Protein AF-A0A7V9PBK5-F1 (afdb_monomer_lite)

Secondary structure (DSSP, 8-state):
-----HHHHHHHTT-S-TTSTT---HHHHHHHHHHHHHHHTS-HHHHHHHHHHHHHHHHHHHHHHHHHHTT--GGG--EEE-STTHHHHHHHHHHHHT--EEEPTTGGGHHHHHHHTPPEEEEEEEE-SS--HHHHHHHHHHHHHHHHHTT--GGG-EEEEEEETTTTEEEEEEEE--GGGTT-------HHHHHHHHHHHHHTS-GGG-EEEEE-SSEEEEEEEEEEEETTTTEEEEEEEEEEEETTS-EEEEESS-EEEEEETTTHHHHHHHHHHHH-EEETTEEE--EEEEEETTEEEE-TT-SSHHHHHHHHHHHHTTS-TT-EEEEEEE--

pLDDT: mean 89.42, std 9.94, range [44.22, 98.38]

Structure (mmCIF, N/CA/C/O backbone):
data_AF-A0A7V9PBK5-F1
#
_entry.id   AF-A0A7V9PBK5-F1
#
loop_
_atom_site.group_PDB
_atom_site.id
_atom_site.type_symbol
_atom_site.label_atom_id
_atom_site.label_alt_id
_atom_site.label_comp_id
_atom_site.label_asym_id
_atom_site.label_entity_id
_atom_site.label_seq_id
_atom_site.pdbx_PDB_ins_code
_atom_site.Cartn_x
_atom_site.Cartn_y
_atom_site.Cartn_z
_atom_site.occupancy
_atom_site.B_iso_or_equiv
_atom_site.auth_seq_id
_atom_site.auth_comp_id
_atom_site.auth_asym_id
_atom_site.auth_atom_id
_atom_site.pdbx_PDB_model_num
ATOM 1 N N . ARG A 1 1 ? 25.857 11.561 -36.289 1.00 73.56 1 ARG A N 1
ATOM 2 C CA . ARG A 1 1 ? 26.129 11.042 -34.924 1.00 73.56 1 ARG A CA 1
ATOM 3 C C . ARG A 1 1 ? 24.794 10.970 -34.204 1.00 73.56 1 ARG A C 1
ATOM 5 O O . ARG A 1 1 ? 24.059 11.942 -34.281 1.00 73.56 1 ARG A O 1
ATOM 12 N N . PHE A 1 2 ? 24.468 9.845 -33.580 1.00 84.44 2 PHE A N 1
ATOM 13 C CA . PHE A 1 2 ? 23.251 9.665 -32.786 1.00 84.44 2 PHE A CA 1
ATOM 14 C C . PHE A 1 2 ? 23.629 9.048 -31.437 1.00 84.44 2 PHE A C 1
ATOM 16 O O . PHE A 1 2 ? 24.721 8.495 -31.304 1.00 84.44 2 PHE A O 1
ATOM 23 N N . SER A 1 3 ? 22.744 9.167 -30.450 1.00 90.62 3 SER A N 1
ATOM 24 C CA . SER A 1 3 ? 22.915 8.562 -29.130 1.00 90.62 3 SER A CA 1
ATOM 25 C C . SER A 1 3 ? 21.771 7.593 -28.876 1.00 90.62 3 SER A C 1
ATOM 27 O O . SER A 1 3 ? 20.607 7.946 -29.069 1.00 90.62 3 SER A O 1
ATOM 29 N N . LEU A 1 4 ? 22.104 6.369 -28.474 1.00 95.06 4 LEU A N 1
ATOM 30 C CA . LEU A 1 4 ? 21.112 5.373 -28.085 1.00 95.06 4 LEU A CA 1
ATOM 31 C C . LEU A 1 4 ? 20.639 5.662 -26.664 1.00 95.06 4 LEU A C 1
ATOM 33 O O . LEU A 1 4 ? 21.438 5.996 -25.791 1.00 95.06 4 LEU A O 1
ATOM 37 N N . THR A 1 5 ? 19.339 5.511 -26.430 1.00 95.56 5 THR A N 1
ATOM 38 C CA . THR A 1 5 ? 18.732 5.722 -25.113 1.00 95.56 5 THR A CA 1
ATOM 39 C C . THR A 1 5 ? 17.915 4.500 -24.692 1.00 95.56 5 THR A C 1
ATOM 41 O O . THR A 1 5 ? 17.479 3.730 -25.557 1.00 95.56 5 THR A O 1
ATOM 44 N N . PRO A 1 6 ? 17.637 4.333 -23.387 1.00 95.88 6 PRO A N 1
ATOM 45 C CA . PRO A 1 6 ? 16.705 3.311 -22.913 1.00 95.88 6 PRO A CA 1
ATOM 46 C C . PRO A 1 6 ? 15.313 3.436 -23.549 1.00 95.88 6 PRO A C 1
ATOM 48 O O . PRO A 1 6 ? 14.697 2.429 -23.875 1.00 95.88 6 PRO A O 1
ATOM 51 N N . THR A 1 7 ? 14.841 4.656 -23.829 1.00 95.88 7 THR A N 1
ATOM 52 C CA . THR A 1 7 ? 13.567 4.880 -24.535 1.00 95.88 7 THR A CA 1
ATOM 53 C C . THR A 1 7 ? 13.594 4.341 -25.965 1.00 95.88 7 THR A C 1
ATOM 55 O O . THR A 1 7 ? 12.612 3.756 -26.418 1.00 95.88 7 THR A O 1
ATOM 58 N N . CYS A 1 8 ? 14.717 4.477 -26.679 1.00 96.88 8 CYS A N 1
ATOM 59 C CA . CYS A 1 8 ? 14.872 3.870 -28.003 1.00 96.88 8 CYS A CA 1
ATOM 60 C C . CYS A 1 8 ? 14.824 2.336 -27.918 1.00 96.88 8 CYS A C 1
ATOM 62 O O . CYS A 1 8 ? 14.143 1.711 -28.725 1.00 96.88 8 CYS A O 1
ATOM 64 N N . ALA A 1 9 ? 15.497 1.741 -26.927 1.00 97.62 9 ALA A N 1
ATOM 65 C CA . ALA A 1 9 ? 15.456 0.296 -26.700 1.00 97.62 9 ALA A CA 1
ATOM 66 C C . ALA A 1 9 ? 14.037 -0.199 -26.372 1.00 97.62 9 ALA A C 1
ATOM 68 O O . ALA A 1 9 ? 13.581 -1.180 -26.951 1.00 97.62 9 ALA A O 1
ATOM 69 N N . ALA A 1 10 ? 13.311 0.505 -25.499 1.00 97.12 10 ALA A N 1
ATOM 70 C CA . ALA A 1 10 ? 11.947 0.141 -25.117 1.00 97.12 10 ALA A CA 1
ATOM 71 C C . ALA A 1 10 ? 10.968 0.201 -26.298 1.00 97.12 10 ALA A C 1
ATOM 73 O O . ALA A 1 10 ? 10.146 -0.699 -26.463 1.00 97.12 10 ALA A O 1
ATOM 74 N N . ASN A 1 11 ? 11.088 1.220 -27.154 1.00 97.25 11 ASN A N 1
ATOM 75 C CA . ASN A 1 11 ? 10.294 1.319 -28.380 1.00 97.25 11 ASN A CA 1
ATOM 76 C C . ASN A 1 11 ? 10.641 0.219 -29.391 1.00 97.25 11 ASN A C 1
ATOM 78 O O . ASN A 1 11 ? 9.743 -0.358 -29.997 1.00 97.25 11 ASN A O 1
ATOM 82 N N . LEU A 1 12 ? 11.928 -0.102 -29.546 1.00 97.50 12 LEU A N 1
ATOM 83 C CA . LEU A 1 12 ? 12.390 -1.192 -30.407 1.00 97.50 12 LEU A CA 1
ATOM 84 C C . LEU A 1 12 ? 11.880 -2.565 -29.942 1.00 97.50 12 LEU A C 1
ATOM 86 O O . LEU A 1 12 ? 11.614 -3.429 -30.767 1.00 97.50 12 LEU A O 1
ATOM 90 N N . LEU A 1 13 ? 11.705 -2.769 -28.637 1.00 96.88 13 LEU A N 1
ATOM 91 C CA . LEU A 1 13 ? 11.127 -4.000 -28.092 1.00 96.88 13 LEU A CA 1
ATOM 92 C C . LEU A 1 13 ? 9.592 -3.988 -28.020 1.00 96.88 13 LEU A C 1
ATOM 94 O O . LEU A 1 13 ? 9.010 -4.954 -27.537 1.00 96.88 13 LEU A O 1
ATOM 98 N N . GLY A 1 14 ? 8.930 -2.914 -28.465 1.00 95.56 14 GLY A N 1
ATOM 99 C CA . GLY A 1 14 ? 7.469 -2.802 -28.418 1.00 95.56 14 GLY A CA 1
ATOM 100 C C . GLY A 1 14 ? 6.884 -2.694 -27.004 1.00 95.56 14 GLY A C 1
ATOM 101 O O . GLY A 1 14 ? 5.707 -2.967 -26.815 1.00 95.56 14 GLY A O 1
ATOM 102 N N . ILE A 1 15 ? 7.690 -2.303 -26.011 1.00 95.19 15 ILE A N 1
ATOM 103 C CA . ILE A 1 15 ? 7.267 -2.207 -24.602 1.00 95.19 15 ILE A CA 1
ATOM 104 C C . ILE A 1 15 ? 6.424 -0.951 -24.356 1.00 95.19 15 ILE A C 1
ATOM 106 O O . ILE A 1 15 ? 5.532 -0.951 -23.512 1.00 95.19 15 ILE A O 1
ATOM 110 N N . VAL A 1 16 ? 6.731 0.137 -25.067 1.00 95.38 16 VAL A N 1
ATOM 111 C CA . VAL A 1 16 ? 6.089 1.440 -24.860 1.00 95.38 16 VAL A CA 1
ATOM 112 C C . VAL A 1 16 ? 4.680 1.436 -25.473 1.00 95.38 16 VAL A C 1
ATOM 114 O O . VAL A 1 16 ? 4.579 1.248 -26.694 1.00 95.38 16 VAL A O 1
ATOM 117 N N . PRO A 1 17 ? 3.620 1.685 -24.673 1.00 92.81 17 PRO A N 1
ATOM 118 C CA . PRO A 1 17 ? 2.248 1.796 -25.171 1.00 92.81 17 PRO A CA 1
ATOM 119 C C . PRO A 1 17 ? 2.097 2.885 -26.237 1.00 92.81 17 PRO A C 1
ATOM 121 O O . PRO A 1 17 ? 2.817 3.883 -26.214 1.00 92.81 17 PRO A O 1
ATOM 124 N N . ASP A 1 18 ? 1.155 2.705 -27.163 1.00 92.00 18 ASP A N 1
ATOM 125 C CA . ASP A 1 18 ? 0.960 3.616 -28.302 1.00 92.00 18 ASP A CA 1
ATOM 126 C C . ASP A 1 18 ? 0.507 5.023 -27.895 1.00 92.00 18 ASP A C 1
ATOM 128 O O . ASP A 1 18 ? 0.849 5.997 -28.564 1.00 92.00 18 ASP A O 1
ATOM 132 N N . ASP A 1 19 ? -0.222 5.137 -26.789 1.00 89.75 19 ASP A N 1
ATOM 133 C CA . ASP A 1 19 ? -0.719 6.390 -26.223 1.00 89.75 19 ASP A CA 1
ATOM 134 C C . ASP A 1 19 ? 0.262 7.045 -25.236 1.00 89.75 19 ASP A C 1
ATOM 136 O O . ASP A 1 19 ? 0.026 8.159 -24.762 1.00 89.75 19 ASP A O 1
ATOM 140 N N . ALA A 1 20 ? 1.379 6.385 -24.917 1.00 89.69 20 ALA A N 1
ATOM 141 C CA . ALA A 1 20 ? 2.348 6.916 -23.972 1.00 89.69 20 ALA A CA 1
ATOM 142 C C . ALA A 1 20 ? 3.171 8.054 -24.591 1.00 89.69 20 ALA A C 1
ATOM 144 O O . ALA A 1 20 ? 3.666 7.956 -25.712 1.00 89.69 20 ALA A O 1
ATOM 145 N N . PHE A 1 21 ? 3.454 9.091 -23.797 1.00 88.12 21 PHE A N 1
ATOM 146 C CA . PHE A 1 21 ? 4.322 10.207 -24.200 1.00 88.12 21 PHE A CA 1
ATOM 147 C C . PHE A 1 21 ? 5.704 9.758 -24.719 1.00 88.12 21 PHE A C 1
ATOM 149 O O . PHE A 1 21 ? 6.299 10.409 -25.574 1.00 88.12 21 PHE A O 1
ATOM 156 N N . ALA A 1 22 ? 6.223 8.632 -24.219 1.00 92.50 22 ALA A N 1
ATOM 157 C CA . ALA A 1 22 ? 7.513 8.077 -24.628 1.00 92.50 22 ALA A CA 1
ATOM 158 C C . ALA A 1 22 ? 7.479 7.325 -25.973 1.00 92.50 22 ALA A C 1
ATOM 160 O O . ALA A 1 22 ? 8.515 6.784 -26.384 1.00 92.50 22 ALA A O 1
ATOM 161 N N . LYS A 1 23 ? 6.314 7.219 -26.631 1.00 94.50 23 LYS A N 1
ATOM 162 C CA . LYS A 1 23 ? 6.180 6.490 -27.889 1.00 94.50 23 LYS A CA 1
ATOM 163 C C . LYS A 1 23 ? 7.038 7.148 -28.963 1.00 94.50 23 LYS A C 1
ATOM 165 O O . LYS A 1 23 ? 6.963 8.343 -29.230 1.00 94.50 23 LYS A O 1
ATOM 170 N N . GLY A 1 24 ? 7.885 6.334 -29.572 1.00 94.00 24 GLY A N 1
ATOM 171 C CA . GLY A 1 24 ? 8.828 6.724 -30.603 1.00 94.00 24 GLY A CA 1
ATOM 172 C C . GLY A 1 24 ? 8.680 5.871 -31.855 1.00 94.00 24 GLY A C 1
ATOM 173 O O . GLY A 1 24 ? 7.867 4.952 -31.938 1.00 94.00 24 GLY A O 1
ATOM 174 N N . ASN A 1 25 ? 9.505 6.179 -32.852 1.00 95.12 25 ASN A N 1
ATOM 175 C CA . ASN A 1 25 ? 9.503 5.467 -34.122 1.00 95.12 25 ASN A CA 1
ATOM 176 C C . ASN A 1 25 ? 10.333 4.171 -34.027 1.00 95.12 25 ASN A C 1
ATOM 178 O O . ASN A 1 25 ? 11.551 4.221 -33.833 1.00 95.12 25 ASN A O 1
ATOM 182 N N . TYR A 1 26 ? 9.668 3.023 -34.191 1.00 95.38 26 TYR A N 1
ATOM 183 C CA . TYR A 1 26 ? 10.294 1.695 -34.151 1.00 95.38 26 TYR A CA 1
ATOM 184 C C . TYR A 1 26 ? 11.408 1.537 -35.198 1.00 95.38 26 TYR A C 1
ATOM 186 O O . TYR A 1 26 ? 12.514 1.124 -34.853 1.00 95.38 26 TYR A O 1
ATOM 194 N N . GLU A 1 27 ? 11.163 1.917 -36.456 1.00 95.94 27 GLU A N 1
ATOM 195 C CA . GLU A 1 27 ? 12.132 1.750 -37.550 1.00 95.94 27 GLU A CA 1
ATOM 196 C C . GLU A 1 27 ? 13.393 2.593 -37.339 1.00 95.94 27 GLU A C 1
ATOM 198 O O . GLU A 1 27 ? 14.514 2.125 -37.555 1.00 95.94 27 GLU A O 1
ATOM 203 N N . ALA A 1 28 ? 13.231 3.819 -36.837 1.00 95.69 28 ALA A N 1
ATOM 204 C CA . ALA A 1 28 ? 14.352 4.680 -36.483 1.00 95.69 28 ALA A CA 1
ATOM 205 C C . ALA A 1 28 ? 15.194 4.066 -35.353 1.00 95.69 28 ALA A C 1
ATOM 207 O O . ALA A 1 28 ? 16.423 4.046 -35.443 1.00 95.69 28 ALA A O 1
ATOM 208 N N . ALA A 1 29 ? 14.548 3.523 -34.314 1.00 96.44 29 ALA A N 1
ATOM 209 C CA . ALA A 1 29 ? 15.243 2.836 -33.230 1.00 96.44 29 ALA A CA 1
ATOM 210 C C . ALA A 1 29 ? 15.972 1.583 -33.742 1.00 96.44 29 ALA A C 1
ATOM 212 O O . ALA A 1 29 ? 17.155 1.401 -33.456 1.00 96.44 29 ALA A O 1
ATOM 213 N N . LYS A 1 30 ? 15.314 0.767 -34.571 1.00 96.69 30 LYS A N 1
ATOM 214 C CA . LYS A 1 30 ? 15.899 -0.430 -35.186 1.00 96.69 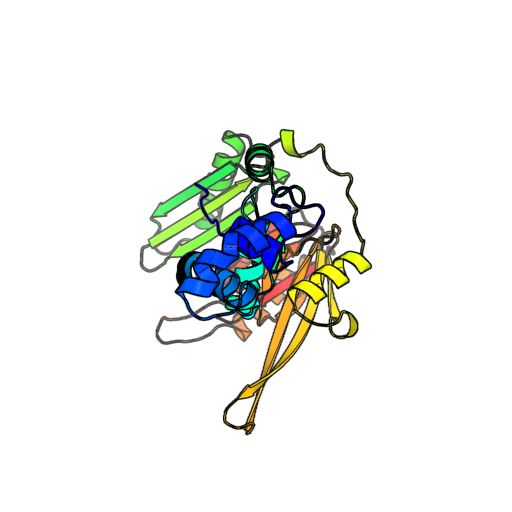30 LYS A CA 1
ATOM 215 C C . LYS A 1 30 ? 17.147 -0.097 -35.992 1.00 96.69 30 LYS A C 1
ATOM 217 O O . LYS A 1 30 ? 18.182 -0.732 -35.807 1.00 96.69 30 LYS A O 1
ATOM 222 N N . LEU A 1 31 ? 17.072 0.918 -36.853 1.00 96.19 31 LEU A N 1
ATOM 223 C CA . LEU A 1 31 ? 18.204 1.368 -37.659 1.00 96.19 31 LEU A CA 1
ATOM 224 C C . LEU A 1 31 ? 19.355 1.880 -36.783 1.00 96.19 31 LEU A C 1
ATOM 226 O O . LEU A 1 31 ? 20.508 1.533 -37.031 1.00 96.19 31 LEU A O 1
ATOM 230 N N . ALA A 1 32 ? 19.045 2.658 -35.743 1.00 96.44 32 ALA A N 1
ATOM 231 C CA . ALA A 1 32 ? 20.042 3.203 -34.829 1.00 96.44 32 ALA A CA 1
ATOM 232 C C . ALA A 1 32 ? 20.752 2.114 -34.003 1.00 96.44 32 ALA A C 1
ATOM 234 O O . ALA A 1 32 ? 21.937 2.254 -33.707 1.00 96.44 32 ALA A O 1
ATOM 235 N N . PHE A 1 33 ? 20.070 1.022 -33.645 1.00 97.62 33 PHE A N 1
ATOM 236 C CA . PHE A 1 33 ? 20.663 -0.066 -32.859 1.00 97.62 33 PHE A CA 1
ATOM 237 C C . PHE A 1 33 ? 21.544 -1.030 -33.671 1.00 97.62 33 PHE A C 1
ATOM 239 O O . PHE A 1 33 ? 22.380 -1.705 -33.066 1.00 97.62 33 PHE A O 1
ATOM 246 N N . LYS A 1 34 ? 21.430 -1.078 -35.010 1.00 96.88 34 LYS A N 1
ATOM 247 C CA . LYS A 1 34 ? 22.233 -1.987 -35.861 1.00 96.88 34 LYS A CA 1
ATOM 248 C C . LYS A 1 34 ? 23.742 -1.928 -35.584 1.00 96.88 34 LYS A C 1
ATOM 250 O O . LYS A 1 34 ? 24.308 -2.986 -35.324 1.00 96.88 34 LYS A O 1
ATOM 255 N N . PRO A 1 35 ? 24.398 -0.752 -35.519 1.00 96.38 35 PRO A N 1
ATOM 256 C CA . PRO A 1 35 ? 25.846 -0.705 -35.309 1.00 96.38 35 PRO A CA 1
ATOM 257 C C . PRO A 1 35 ? 26.275 -1.226 -33.932 1.00 96.38 35 PRO A C 1
ATOM 259 O O . PRO A 1 35 ? 27.364 -1.776 -33.785 1.00 96.38 35 PRO A O 1
ATOM 262 N N . LEU A 1 36 ? 25.428 -1.059 -32.907 1.00 96.12 36 LEU A N 1
ATOM 263 C CA . LEU A 1 36 ? 25.690 -1.626 -31.584 1.00 96.12 36 LEU A CA 1
ATOM 264 C C . LEU A 1 36 ? 25.561 -3.153 -31.619 1.00 96.12 36 LEU A C 1
ATOM 266 O O . LEU A 1 36 ? 26.421 -3.846 -31.083 1.00 96.12 36 LEU A O 1
ATOM 270 N N . ALA A 1 37 ? 24.512 -3.663 -32.262 1.00 97.62 37 ALA A N 1
ATOM 271 C CA . ALA A 1 37 ? 24.254 -5.092 -32.396 1.00 97.62 37 ALA A CA 1
ATOM 272 C C . ALA A 1 37 ? 25.375 -5.811 -33.163 1.00 97.62 37 ALA A C 1
ATOM 274 O O . ALA A 1 37 ? 25.911 -6.804 -32.675 1.00 97.62 37 ALA A O 1
ATOM 275 N N . GLU A 1 38 ? 25.808 -5.243 -34.293 1.00 97.62 38 GLU A N 1
ATOM 276 C CA . GLU A 1 38 ? 26.942 -5.731 -35.091 1.00 97.62 38 GLU A CA 1
ATOM 277 C C . GLU A 1 38 ? 28.232 -5.776 -34.268 1.00 97.62 38 GLU A C 1
ATOM 279 O O . GLU A 1 38 ? 28.933 -6.786 -34.261 1.00 97.62 38 GLU A O 1
ATOM 284 N N . LYS A 1 39 ? 28.521 -4.712 -33.508 1.00 97.12 39 LYS A N 1
ATOM 285 C CA . LYS A 1 39 ? 29.717 -4.646 -32.658 1.00 97.12 39 LYS A CA 1
ATOM 286 C C . LYS A 1 39 ? 29.699 -5.665 -31.515 1.00 97.12 39 LYS A C 1
ATOM 288 O O . LYS A 1 39 ? 30.760 -6.093 -31.069 1.00 97.12 39 LYS A O 1
ATOM 293 N N . LEU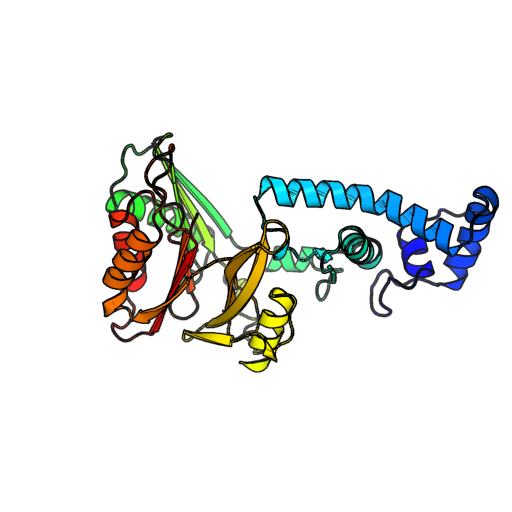 A 1 40 ? 28.514 -6.021 -31.022 1.00 96.81 40 LEU A N 1
ATOM 294 C CA . LEU A 1 40 ? 28.323 -7.002 -29.953 1.00 96.81 40 LEU A CA 1
ATOM 295 C C . LEU A 1 40 ? 28.160 -8.441 -30.471 1.00 96.81 40 LEU A C 1
ATOM 297 O O . LEU A 1 40 ? 28.176 -9.364 -29.661 1.00 96.81 40 LEU A O 1
ATOM 301 N N . GLY A 1 41 ? 27.990 -8.643 -31.782 1.00 97.88 41 GLY A N 1
ATOM 302 C CA . GLY A 1 41 ? 27.727 -9.960 -32.368 1.00 97.88 41 GLY A CA 1
ATOM 303 C C . GLY A 1 41 ? 26.366 -10.549 -31.975 1.00 97.88 41 GLY A C 1
ATOM 304 O O . GLY A 1 41 ? 26.244 -11.763 -31.842 1.00 97.88 41 GLY A O 1
ATOM 305 N N . VAL A 1 42 ? 25.352 -9.706 -31.751 1.00 98.38 42 VAL A N 1
ATOM 306 C CA . VAL A 1 42 ? 23.994 -10.121 -31.339 1.00 98.38 42 VAL A CA 1
ATOM 307 C C . VAL A 1 42 ? 22.922 -9.516 -32.251 1.00 98.38 42 VAL A C 1
ATOM 309 O O . VAL A 1 42 ? 23.222 -8.671 -33.092 1.00 98.38 42 VAL A O 1
ATOM 312 N N . SER A 1 43 ? 21.657 -9.927 -32.094 1.00 98.31 43 SER A N 1
ATOM 313 C CA . SER A 1 43 ? 20.545 -9.283 -32.806 1.00 98.31 43 SER A CA 1
ATOM 314 C C . SER A 1 43 ? 20.281 -7.863 -32.292 1.00 98.31 43 SER A C 1
ATOM 316 O O . SER A 1 43 ? 20.670 -7.488 -31.183 1.00 98.31 43 SER A O 1
ATOM 318 N N . VAL A 1 44 ? 19.579 -7.064 -33.096 1.00 97.88 44 VAL A N 1
ATOM 319 C CA . VAL A 1 44 ? 19.183 -5.692 -32.742 1.00 97.88 44 VAL A CA 1
ATOM 320 C C . VAL A 1 44 ? 18.306 -5.672 -31.485 1.00 97.88 44 VAL A C 1
ATOM 322 O O . VAL A 1 44 ? 18.497 -4.837 -30.601 1.00 97.88 44 VAL A O 1
ATOM 325 N N . GLU A 1 45 ? 17.404 -6.641 -31.364 1.00 98.12 45 GLU A N 1
ATOM 326 C CA . GLU A 1 45 ? 16.524 -6.832 -30.214 1.00 98.12 45 GLU A CA 1
ATOM 327 C C . GLU A 1 45 ? 17.312 -7.243 -28.963 1.00 98.12 45 GLU A C 1
ATOM 329 O O . GLU A 1 45 ? 17.052 -6.736 -27.875 1.00 98.12 45 GLU A O 1
ATOM 334 N N . GLU A 1 46 ? 18.314 -8.116 -29.098 1.00 98.12 46 GLU A N 1
ATOM 335 C CA . GLU A 1 46 ? 19.164 -8.516 -27.972 1.00 98.12 46 GLU A CA 1
ATOM 336 C C . GLU A 1 46 ? 20.054 -7.360 -27.495 1.00 98.12 46 GLU A C 1
ATOM 338 O O . GLU A 1 46 ? 20.206 -7.148 -26.293 1.00 98.12 46 GLU A O 1
ATOM 343 N N . ALA A 1 47 ? 20.584 -6.542 -28.410 1.00 98.19 47 ALA A N 1
ATOM 344 C CA . ALA A 1 47 ? 21.304 -5.325 -28.042 1.00 98.19 47 ALA A CA 1
ATOM 345 C C . ALA A 1 47 ? 20.403 -4.340 -27.270 1.00 98.19 47 ALA A C 1
ATOM 347 O O . ALA A 1 47 ? 20.822 -3.785 -26.252 1.00 98.19 47 ALA A O 1
ATOM 348 N N . ALA A 1 48 ? 19.156 -4.152 -27.714 1.00 98.00 48 ALA A N 1
ATOM 349 C CA . ALA A 1 48 ? 18.170 -3.324 -27.020 1.00 98.00 48 ALA A CA 1
ATOM 350 C C . ALA A 1 48 ? 17.822 -3.870 -25.630 1.00 98.00 48 ALA A C 1
ATOM 352 O O . ALA A 1 48 ? 17.808 -3.113 -24.656 1.00 98.00 48 ALA A O 1
ATOM 353 N N . ARG A 1 49 ? 17.617 -5.188 -25.518 1.00 97.94 49 ARG A N 1
ATOM 354 C CA . ARG A 1 49 ? 17.363 -5.870 -24.245 1.00 97.94 49 ARG A CA 1
ATOM 355 C C . ARG A 1 49 ? 18.502 -5.646 -23.258 1.00 97.94 49 ARG A C 1
ATOM 357 O O . ARG A 1 49 ? 18.244 -5.182 -22.154 1.00 97.94 49 ARG A O 1
ATOM 364 N N . LYS A 1 50 ? 19.757 -5.852 -23.671 1.00 97.56 50 LYS A N 1
ATOM 365 C CA . LYS A 1 50 ? 20.935 -5.603 -22.818 1.00 97.56 50 LYS A CA 1
ATOM 366 C C . LYS A 1 50 ? 21.009 -4.156 -22.321 1.00 97.56 50 LYS A C 1
ATOM 368 O O . LYS A 1 50 ? 21.329 -3.924 -21.157 1.00 97.56 50 LYS A O 1
ATOM 373 N N . VAL A 1 51 ? 20.697 -3.174 -23.174 1.00 97.19 51 VAL A N 1
ATOM 374 C CA . VAL A 1 51 ? 20.649 -1.755 -22.768 1.00 97.19 51 VAL A CA 1
ATOM 375 C C . VAL A 1 51 ? 19.598 -1.524 -21.680 1.00 97.19 51 VAL A C 1
ATOM 377 O O . VAL A 1 51 ? 19.882 -0.836 -20.692 1.00 97.19 51 VAL A O 1
ATOM 380 N N . LEU A 1 52 ? 18.405 -2.104 -21.828 1.00 97.00 52 LEU A N 1
ATOM 381 C CA . LEU A 1 52 ? 17.355 -1.998 -20.817 1.00 97.00 52 LEU A CA 1
ATOM 382 C C . LEU A 1 52 ? 17.695 -2.747 -19.536 1.00 97.00 52 LEU A C 1
ATOM 384 O O . LEU A 1 52 ? 17.515 -2.168 -18.475 1.00 97.00 52 LEU A O 1
ATOM 388 N N . GLU A 1 53 ? 18.237 -3.960 -19.603 1.00 96.94 53 GLU A N 1
ATOM 389 C CA . GLU A 1 53 ? 18.674 -4.715 -18.422 1.00 96.94 53 GLU A CA 1
ATOM 390 C C . GLU A 1 53 ? 19.690 -3.923 -17.598 1.00 96.94 53 GLU A C 1
ATOM 392 O O . GLU A 1 53 ? 19.519 -3.761 -16.393 1.00 96.94 53 GLU A O 1
ATOM 397 N N . ILE A 1 54 ? 20.717 -3.358 -18.238 1.00 96.38 54 ILE A N 1
ATOM 398 C CA . ILE A 1 54 ? 21.727 -2.539 -17.548 1.00 96.38 54 ILE A CA 1
ATOM 399 C C . ILE A 1 54 ? 21.091 -1.296 -16.911 1.00 96.38 54 ILE A C 1
ATOM 401 O O . ILE A 1 54 ? 21.462 -0.902 -15.804 1.00 96.38 54 ILE A O 1
ATOM 405 N N . SER A 1 55 ? 20.142 -0.667 -17.605 1.00 95.31 55 SER A N 1
ATOM 406 C CA . SER A 1 55 ? 19.469 0.540 -17.117 1.00 95.31 55 SER A CA 1
ATOM 407 C C . SER A 1 55 ? 18.525 0.231 -15.953 1.00 95.31 55 SER A C 1
ATOM 409 O O . SER A 1 55 ? 18.549 0.924 -14.937 1.00 95.31 55 SER A O 1
ATOM 411 N N . CYS A 1 56 ? 17.733 -0.832 -16.077 1.00 96.69 56 CYS A N 1
ATOM 412 C CA . CYS A 1 56 ? 16.702 -1.220 -15.122 1.00 96.69 56 CYS A CA 1
ATOM 413 C C . CYS A 1 56 ? 17.281 -1.908 -13.886 1.00 96.69 56 CYS A C 1
ATOM 415 O O . CYS A 1 56 ? 16.714 -1.740 -12.820 1.00 96.69 56 CYS A O 1
ATOM 417 N N . LYS A 1 57 ? 18.455 -2.554 -13.964 1.00 96.50 57 LYS A N 1
ATOM 418 C CA . LYS A 1 57 ? 19.175 -3.065 -12.778 1.00 96.50 57 LYS A CA 1
ATOM 419 C C . LYS A 1 57 ? 19.496 -1.985 -11.747 1.00 96.50 57 LYS A C 1
ATOM 421 O O . LYS A 1 57 ? 19.599 -2.270 -10.558 1.00 96.50 57 LYS A O 1
ATOM 426 N N . LYS A 1 58 ? 19.671 -0.733 -12.188 1.00 94.69 58 LYS A N 1
ATOM 427 C CA . LYS A 1 58 ? 19.820 0.395 -11.259 1.00 94.69 58 LYS A CA 1
ATOM 428 C C . LYS A 1 58 ? 18.515 0.589 -10.494 1.00 94.69 58 LYS A C 1
ATOM 430 O O . LYS A 1 58 ? 18.532 0.488 -9.278 1.00 94.69 58 LYS A O 1
ATOM 435 N N . VAL A 1 59 ? 17.411 0.745 -11.225 1.00 95.12 59 VAL A N 1
ATOM 436 C CA . VAL A 1 59 ? 16.058 0.927 -10.676 1.00 95.12 59 VAL A CA 1
ATOM 437 C C . VAL A 1 59 ? 15.654 -0.234 -9.760 1.00 95.12 59 VAL A C 1
ATOM 439 O O . VAL A 1 59 ? 15.175 0.010 -8.659 1.00 95.12 59 VAL A O 1
ATOM 442 N N . GLU A 1 60 ? 15.906 -1.477 -10.174 1.00 96.62 60 GLU A N 1
ATOM 443 C CA . GLU A 1 60 ? 15.694 -2.697 -9.385 1.00 96.62 60 GLU A CA 1
ATOM 444 C C . GLU A 1 60 ? 16.365 -2.597 -8.017 1.00 96.62 60 GLU A C 1
ATOM 446 O O . GLU A 1 60 ? 15.705 -2.798 -7.003 1.00 96.62 60 GLU A O 1
ATOM 451 N N . LYS A 1 61 ? 17.644 -2.202 -7.972 1.00 96.69 61 LYS A N 1
ATOM 452 C CA . LYS A 1 61 ? 18.367 -2.033 -6.709 1.00 96.69 61 LYS A CA 1
ATOM 453 C C . LYS A 1 61 ? 17.654 -1.053 -5.768 1.00 96.69 61 LYS A C 1
ATOM 455 O O . LYS A 1 61 ? 17.511 -1.364 -4.592 1.00 96.69 61 LYS A O 1
ATOM 460 N N . GLN A 1 62 ? 17.193 0.097 -6.269 1.00 96.56 62 GLN A N 1
ATOM 461 C CA . GLN A 1 62 ? 16.456 1.061 -5.437 1.00 96.56 62 GLN A CA 1
ATOM 462 C C . GLN A 1 62 ? 15.116 0.492 -4.956 1.00 96.56 62 GLN A C 1
ATOM 464 O O . GLN A 1 62 ? 14.716 0.739 -3.824 1.00 96.56 62 GLN A O 1
ATOM 469 N N . ILE A 1 63 ? 14.414 -0.270 -5.799 1.00 96.19 63 ILE A N 1
ATOM 470 C CA . ILE A 1 63 ? 13.148 -0.900 -5.414 1.00 96.19 63 ILE A CA 1
ATOM 471 C C . ILE A 1 63 ? 13.381 -1.940 -4.309 1.00 96.19 63 ILE A C 1
ATOM 473 O O . ILE A 1 63 ? 12.637 -1.940 -3.335 1.00 96.19 63 ILE A O 1
ATOM 477 N N . GLU A 1 64 ? 14.405 -2.790 -4.420 1.00 96.06 64 GLU A N 1
ATOM 478 C CA . GLU A 1 64 ? 14.734 -3.774 -3.375 1.00 96.06 64 GLU A CA 1
ATOM 479 C C . GLU A 1 64 ? 15.131 -3.100 -2.052 1.00 96.06 64 GLU A C 1
ATOM 481 O O . GLU A 1 64 ? 14.704 -3.544 -0.987 1.00 96.06 64 GLU A O 1
ATOM 486 N N . GLU A 1 65 ? 15.889 -1.999 -2.112 1.00 96.00 65 GLU A N 1
ATOM 487 C CA . GLU A 1 65 ? 16.230 -1.191 -0.933 1.00 96.00 65 GLU A CA 1
ATOM 488 C C . GLU A 1 65 ? 14.969 -0.647 -0.245 1.00 96.00 65 GLU A C 1
ATOM 490 O O . GLU A 1 65 ? 14.832 -0.802 0.964 1.00 96.00 65 GLU A O 1
ATOM 495 N N . LEU A 1 66 ? 14.008 -0.103 -1.002 1.00 96.00 66 LEU A N 1
ATOM 496 C CA . LEU A 1 66 ? 12.742 0.400 -0.454 1.00 96.00 66 LEU A CA 1
ATOM 497 C C . LEU A 1 66 ? 11.857 -0.721 0.110 1.00 96.00 66 LEU A C 1
ATOM 499 O O . LEU A 1 66 ? 11.233 -0.547 1.155 1.00 96.00 66 LEU A O 1
ATOM 503 N N . ILE A 1 67 ? 11.791 -1.877 -0.560 1.00 93.56 67 ILE A N 1
ATOM 504 C CA . ILE A 1 67 ? 11.047 -3.042 -0.057 1.00 93.56 67 ILE A CA 1
ATOM 505 C C . ILE A 1 67 ? 11.608 -3.476 1.300 1.00 93.56 67 ILE A C 1
ATOM 507 O O . ILE A 1 67 ? 10.830 -3.729 2.219 1.00 93.56 67 ILE A O 1
ATOM 511 N N . ALA A 1 68 ? 12.936 -3.528 1.435 1.00 92.25 68 ALA A N 1
ATOM 512 C CA . ALA A 1 68 ? 13.596 -3.884 2.684 1.00 92.25 68 ALA A CA 1
ATOM 513 C C . ALA A 1 68 ? 13.433 -2.800 3.763 1.00 92.25 68 ALA A C 1
ATOM 515 O O . ALA A 1 68 ? 13.054 -3.118 4.885 1.00 92.25 68 ALA A O 1
ATOM 516 N N . GLU A 1 69 ? 13.674 -1.529 3.432 1.00 90.38 69 GLU A N 1
ATOM 517 C CA . GLU A 1 69 ? 13.598 -0.401 4.372 1.00 90.38 69 GLU A CA 1
ATOM 518 C C . GLU A 1 69 ? 12.211 -0.277 5.012 1.00 90.38 69 GLU A C 1
ATOM 520 O O . GLU A 1 69 ? 12.094 -0.095 6.223 1.00 90.38 69 GLU A O 1
ATOM 525 N N . TYR A 1 70 ? 11.155 -0.428 4.210 1.00 85.81 70 TYR A N 1
ATOM 526 C CA . TYR A 1 70 ? 9.772 -0.329 4.677 1.00 85.81 70 TYR A CA 1
ATOM 527 C C . TYR A 1 70 ? 9.162 -1.675 5.092 1.00 85.81 70 TYR A C 1
ATOM 529 O O . TYR A 1 70 ? 7.964 -1.725 5.375 1.00 85.81 70 TYR A O 1
ATOM 537 N N . ASN A 1 71 ? 9.952 -2.758 5.133 1.00 84.00 71 ASN A N 1
ATOM 538 C CA . ASN A 1 71 ? 9.493 -4.119 5.433 1.00 84.00 71 ASN A CA 1
ATOM 539 C C . ASN A 1 71 ? 8.230 -4.512 4.639 1.00 84.00 71 ASN A C 1
ATOM 541 O O . ASN A 1 71 ? 7.278 -5.079 5.180 1.00 84.00 71 ASN A O 1
ATOM 545 N N . LEU A 1 72 ? 8.191 -4.169 3.348 1.00 87.31 72 LEU A N 1
ATOM 546 C CA . LEU A 1 72 ? 7.033 -4.442 2.504 1.00 87.31 72 LEU A CA 1
ATOM 547 C C . LEU A 1 72 ? 6.959 -5.934 2.183 1.00 87.31 72 LEU A C 1
ATOM 549 O O . LEU A 1 72 ? 7.925 -6.530 1.705 1.00 87.31 72 LEU A O 1
ATOM 553 N N . ASP A 1 73 ? 5.778 -6.534 2.340 1.00 86.12 73 ASP A N 1
ATOM 554 C CA . ASP A 1 73 ? 5.542 -7.856 1.768 1.00 86.12 73 ASP A CA 1
ATOM 555 C C . ASP A 1 73 ? 5.573 -7.741 0.240 1.00 86.12 73 ASP A C 1
ATOM 557 O O . ASP A 1 73 ? 4.657 -7.188 -0.381 1.00 86.12 73 ASP A O 1
ATOM 561 N N . ARG A 1 74 ? 6.614 -8.313 -0.375 1.00 86.81 74 ARG A N 1
ATOM 562 C CA . ARG A 1 74 ? 6.810 -8.357 -1.831 1.00 86.81 74 ARG A CA 1
ATOM 563 C C . ARG A 1 74 ? 5.570 -8.862 -2.575 1.00 86.81 74 ARG A C 1
ATOM 565 O O . ARG A 1 74 ? 5.300 -8.418 -3.692 1.00 86.81 74 ARG A O 1
ATOM 572 N N . ALA A 1 75 ? 4.779 -9.752 -1.972 1.00 84.31 75 ALA A N 1
ATOM 573 C CA . ALA A 1 75 ? 3.544 -10.245 -2.573 1.00 84.31 75 ALA A CA 1
ATOM 574 C C . ALA A 1 75 ? 2.516 -9.127 -2.821 1.00 84.31 75 ALA A C 1
ATOM 576 O O . ALA A 1 75 ? 1.730 -9.235 -3.761 1.00 84.31 75 ALA A O 1
ATOM 577 N N . THR A 1 76 ? 2.559 -8.043 -2.046 1.00 84.31 76 THR A N 1
ATOM 578 C CA . THR A 1 76 ? 1.657 -6.882 -2.147 1.00 84.31 76 THR A CA 1
ATOM 579 C C . THR A 1 76 ? 2.203 -5.744 -3.014 1.00 84.31 76 THR A C 1
ATOM 581 O O . THR A 1 76 ? 1.470 -4.813 -3.340 1.00 84.31 76 THR A O 1
ATOM 584 N N . VAL A 1 77 ? 3.470 -5.819 -3.432 1.00 90.75 77 VAL A N 1
ATOM 585 C CA . VAL A 1 77 ? 4.118 -4.767 -4.224 1.00 90.75 77 VAL A CA 1
ATOM 586 C C . VAL A 1 77 ? 3.625 -4.788 -5.679 1.00 90.75 77 VAL A C 1
ATOM 588 O O . VAL A 1 77 ? 3.562 -5.844 -6.323 1.00 90.75 77 VAL A O 1
ATOM 591 N N . GLU A 1 78 ? 3.307 -3.594 -6.186 1.00 92.19 78 GLU A N 1
ATOM 592 C CA . GLU A 1 78 ? 3.047 -3.246 -7.589 1.00 92.19 78 GLU A CA 1
ATOM 593 C C . GLU A 1 78 ? 3.883 -2.002 -7.937 1.00 92.19 78 GLU A C 1
ATOM 595 O O . GLU A 1 78 ? 3.934 -1.044 -7.164 1.00 92.19 78 GLU A O 1
ATOM 600 N N . LEU A 1 79 ? 4.515 -1.992 -9.113 1.00 94.44 79 LEU A N 1
ATOM 601 C CA . LEU A 1 79 ? 5.237 -0.832 -9.627 1.00 94.44 79 LEU A CA 1
ATOM 602 C C . LEU A 1 79 ? 4.289 0.077 -10.415 1.00 94.44 79 LEU A C 1
ATOM 604 O O . LEU A 1 79 ? 3.740 -0.309 -11.448 1.00 94.44 79 LEU A O 1
ATOM 608 N N . VAL A 1 80 ? 4.134 1.320 -9.965 1.00 93.31 80 VAL A N 1
ATOM 609 C CA . VAL A 1 80 ? 3.310 2.320 -10.655 1.00 93.31 80 VAL A CA 1
ATOM 610 C C . VAL A 1 80 ? 4.207 3.410 -11.226 1.00 93.31 80 VAL A C 1
ATOM 612 O O . VAL A 1 80 ? 4.792 4.209 -10.501 1.00 93.31 80 VAL A O 1
ATOM 615 N N . GLY A 1 81 ? 4.325 3.433 -12.549 1.00 92.31 81 GLY A N 1
ATOM 616 C CA . GLY A 1 81 ? 5.187 4.357 -13.267 1.00 92.31 81 GLY A CA 1
ATOM 617 C C . GLY A 1 81 ? 4.576 5.747 -13.419 1.00 92.31 81 GLY A C 1
ATOM 618 O O . GLY A 1 81 ? 3.517 5.899 -14.027 1.00 92.31 81 GLY A O 1
ATOM 619 N N . GLY A 1 82 ? 5.279 6.759 -12.911 1.00 90.94 82 GLY A N 1
ATOM 620 C CA . GLY A 1 82 ? 4.971 8.177 -13.081 1.00 90.94 82 GLY A CA 1
ATOM 621 C C . GLY A 1 82 ? 6.078 8.932 -13.826 1.00 90.94 82 GLY A C 1
ATOM 622 O O . GLY A 1 82 ? 7.247 8.557 -13.770 1.00 90.94 82 GLY A O 1
ATOM 623 N N . GLY A 1 83 ? 5.719 10.012 -14.513 1.00 87.62 83 GLY A N 1
ATOM 624 C CA . GLY A 1 83 ? 6.616 10.824 -15.336 1.00 87.62 83 GLY A CA 1
ATOM 625 C C . GLY A 1 83 ? 6.811 10.288 -16.759 1.00 87.62 83 GLY A C 1
ATOM 626 O O . GLY A 1 83 ? 6.538 9.127 -17.063 1.00 87.62 83 GLY A O 1
ATOM 627 N N . GLY A 1 84 ? 7.322 11.139 -17.654 1.00 82.94 84 GLY A N 1
ATOM 628 C CA . GLY A 1 84 ? 7.452 10.812 -19.082 1.00 82.94 84 GLY A CA 1
ATOM 629 C C . GLY A 1 84 ? 8.396 9.641 -19.396 1.00 82.94 84 GLY A C 1
ATOM 630 O O . GLY A 1 84 ? 8.217 8.966 -20.402 1.00 82.94 84 GLY A O 1
ATOM 631 N N . GLY A 1 85 ? 9.378 9.359 -18.531 1.00 87.06 85 GLY A N 1
ATOM 632 C CA . GLY A 1 85 ? 10.317 8.241 -18.703 1.00 87.06 85 GLY A CA 1
ATOM 633 C C . GLY A 1 85 ? 9.809 6.886 -18.197 1.00 87.06 85 GLY A C 1
ATOM 634 O O . GLY A 1 85 ? 10.443 5.863 -18.461 1.00 87.06 85 GLY A O 1
ATOM 635 N N . ALA A 1 86 ? 8.681 6.848 -17.478 1.00 92.12 86 ALA A N 1
ATOM 636 C CA . ALA A 1 86 ? 8.205 5.629 -16.829 1.00 92.12 86 ALA A CA 1
ATOM 637 C C . ALA A 1 86 ? 7.843 4.519 -17.820 1.00 92.12 86 ALA A C 1
ATOM 639 O O . ALA A 1 86 ? 8.174 3.359 -17.581 1.00 92.12 86 ALA A O 1
ATOM 640 N N . ALA A 1 87 ? 7.229 4.876 -18.951 1.00 92.12 87 ALA A N 1
ATOM 641 C CA . ALA A 1 87 ? 6.855 3.928 -20.002 1.00 92.12 87 ALA A CA 1
ATOM 642 C C . ALA A 1 87 ? 8.056 3.164 -20.584 1.00 92.12 87 ALA A C 1
ATOM 644 O O . ALA A 1 87 ? 7.901 2.033 -21.033 1.00 92.12 87 ALA A O 1
ATOM 645 N N . SER A 1 88 ? 9.257 3.749 -20.528 1.00 92.56 88 SER A N 1
ATOM 646 C CA . SER A 1 88 ? 10.482 3.127 -21.037 1.00 92.56 88 SER A CA 1
ATOM 647 C C . SER A 1 88 ? 11.129 2.147 -20.056 1.00 92.56 88 SER A C 1
ATOM 649 O O . SER A 1 88 ? 11.796 1.213 -20.490 1.00 92.56 88 SER A O 1
ATOM 651 N N . LEU A 1 89 ? 10.995 2.379 -18.745 1.00 95.06 89 LEU A N 1
ATOM 652 C CA . LEU A 1 89 ? 11.774 1.668 -17.723 1.00 95.06 89 LEU A CA 1
ATOM 653 C C . LEU A 1 89 ? 10.914 0.811 -16.796 1.00 95.06 89 LEU A C 1
ATOM 655 O O . LEU A 1 89 ? 11.288 -0.318 -16.496 1.00 95.06 89 LEU A O 1
ATOM 659 N N . ILE A 1 90 ? 9.767 1.315 -16.337 1.00 95.62 90 ILE A N 1
ATOM 660 C CA . ILE A 1 90 ? 9.007 0.692 -15.244 1.00 95.62 90 ILE A CA 1
ATOM 661 C C . ILE A 1 90 ? 8.347 -0.613 -15.683 1.00 95.62 90 ILE A C 1
ATOM 663 O O . ILE A 1 90 ? 8.409 -1.594 -14.949 1.00 95.62 90 ILE A O 1
ATOM 667 N N . LEU A 1 91 ? 7.789 -0.665 -16.896 1.00 94.56 91 LEU A N 1
ATOM 668 C CA . LEU A 1 91 ? 7.165 -1.886 -17.423 1.00 94.56 91 LEU A CA 1
ATOM 669 C C . LEU A 1 91 ? 8.194 -3.017 -17.604 1.00 94.56 91 LEU A C 1
ATOM 671 O O . LEU A 1 91 ? 7.949 -4.164 -17.227 1.00 94.56 91 LEU A O 1
ATOM 675 N N . PHE A 1 92 ? 9.386 -2.677 -18.108 1.00 96.44 92 PHE A N 1
ATOM 676 C CA . PHE A 1 92 ? 10.482 -3.638 -18.238 1.00 96.44 92 PHE A CA 1
ATOM 677 C C . PHE A 1 92 ? 11.047 -4.046 -16.873 1.00 96.44 92 PHE A C 1
ATOM 679 O O . PHE A 1 92 ? 11.305 -5.223 -16.648 1.00 96.44 92 PHE A O 1
ATOM 686 N N . THR A 1 93 ? 11.181 -3.100 -15.939 1.00 97.12 93 THR A N 1
ATOM 687 C CA . THR A 1 93 ? 11.633 -3.372 -14.565 1.00 97.12 93 THR A CA 1
ATOM 688 C C . THR A 1 93 ? 10.668 -4.314 -13.846 1.00 97.12 93 THR A C 1
ATOM 690 O O . THR A 1 93 ? 11.114 -5.261 -13.211 1.00 97.12 93 THR A O 1
ATOM 693 N N . GLY A 1 94 ? 9.352 -4.131 -14.001 1.00 95.50 94 GLY A N 1
ATOM 694 C CA . GLY A 1 94 ? 8.359 -5.065 -13.459 1.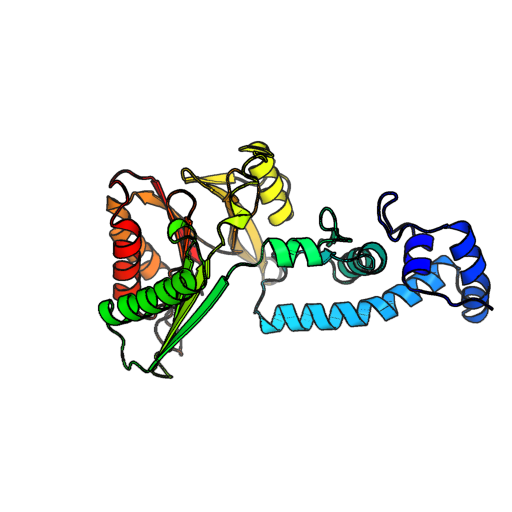00 95.50 94 GLY A CA 1
ATOM 695 C C . GLY A 1 94 ? 8.542 -6.480 -13.995 1.00 95.50 94 GLY A C 1
ATOM 696 O O . GLY A 1 94 ? 8.582 -7.432 -13.221 1.00 95.50 94 GLY A O 1
ATOM 697 N N . THR A 1 95 ? 8.773 -6.611 -15.304 1.00 94.44 95 THR A N 1
ATOM 698 C CA . THR A 1 95 ? 9.083 -7.910 -15.924 1.00 94.44 95 THR A CA 1
ATOM 699 C C . THR A 1 95 ? 10.365 -8.517 -15.346 1.00 94.44 95 THR A C 1
ATOM 701 O O . THR A 1 95 ? 10.372 -9.685 -14.972 1.00 94.44 95 THR A O 1
ATOM 704 N N . LEU A 1 96 ? 11.433 -7.719 -15.225 1.00 95.31 96 LEU A N 1
ATOM 705 C CA . LEU A 1 96 ? 12.730 -8.146 -14.688 1.00 95.31 96 LEU A CA 1
ATOM 706 C C . LEU A 1 96 ? 12.621 -8.650 -13.241 1.00 95.31 96 LEU A C 1
ATOM 708 O O . LEU A 1 96 ? 13.222 -9.659 -12.889 1.00 95.31 96 LEU A O 1
ATOM 712 N N . MET A 1 97 ? 11.830 -7.960 -12.421 1.00 95.44 97 MET A N 1
ATOM 713 C CA . MET A 1 97 ? 11.666 -8.247 -10.994 1.00 95.44 97 MET A CA 1
ATOM 714 C C . MET A 1 97 ? 10.549 -9.251 -10.685 1.00 95.44 97 MET A C 1
ATOM 716 O O . MET A 1 97 ? 10.339 -9.581 -9.512 1.00 95.44 97 MET A O 1
ATOM 720 N N . ASN A 1 98 ? 9.815 -9.701 -11.709 1.00 93.75 98 ASN A N 1
ATOM 721 C CA . ASN A 1 98 ? 8.570 -10.457 -11.581 1.00 93.75 98 ASN A CA 1
ATOM 722 C C . ASN A 1 98 ? 7.547 -9.762 -10.654 1.00 93.75 98 ASN A C 1
ATOM 724 O O . ASN A 1 98 ? 6.942 -10.375 -9.772 1.00 93.75 98 ASN A O 1
ATOM 728 N N . LEU A 1 99 ? 7.391 -8.449 -10.834 1.00 93.75 99 LEU A N 1
ATOM 729 C CA . LEU A 1 99 ? 6.429 -7.607 -10.129 1.00 93.75 99 LEU A CA 1
ATOM 730 C C . LEU A 1 99 ? 5.395 -7.058 -11.121 1.00 93.75 99 LEU A C 1
ATOM 732 O O . LEU A 1 99 ? 5.770 -6.654 -12.225 1.00 93.75 99 LEU A O 1
ATOM 736 N N . PRO A 1 100 ? 4.104 -6.973 -10.745 1.00 91.38 100 PRO A N 1
ATOM 737 C CA . PRO A 1 100 ? 3.128 -6.257 -11.554 1.00 91.38 100 PRO A CA 1
ATOM 738 C C . PRO A 1 100 ? 3.589 -4.818 -11.765 1.00 91.38 100 PRO A C 1
ATOM 740 O O . PRO A 1 100 ? 4.064 -4.173 -10.828 1.00 91.38 100 PRO A O 1
ATOM 743 N N . ALA A 1 101 ? 3.444 -4.322 -12.988 1.00 93.69 101 ALA A N 1
ATOM 744 C CA . ALA A 1 101 ? 3.801 -2.961 -13.333 1.00 93.69 101 ALA A CA 1
ATOM 745 C C . ALA A 1 101 ? 2.756 -2.342 -14.252 1.00 93.69 101 ALA A C 1
ATOM 747 O O . ALA A 1 101 ? 2.258 -2.983 -15.177 1.00 93.69 101 ALA A O 1
ATOM 748 N N . ARG A 1 102 ? 2.458 -1.067 -14.016 1.00 92.25 102 ARG A N 1
ATOM 749 C CA . ARG A 1 102 ? 1.568 -0.270 -14.861 1.00 92.25 102 ARG A CA 1
ATOM 750 C C . ARG A 1 102 ? 1.979 1.189 -14.853 1.00 92.25 102 ARG A C 1
ATOM 752 O O . ARG A 1 102 ? 2.725 1.636 -13.986 1.00 92.25 102 ARG A O 1
ATOM 759 N N . LEU A 1 103 ? 1.445 1.954 -15.794 1.00 92.38 103 LEU A N 1
ATOM 760 C CA . LEU A 1 103 ? 1.580 3.406 -15.789 1.00 92.38 103 LEU A CA 1
ATOM 761 C C . LEU A 1 103 ? 0.451 4.045 -14.977 1.00 92.38 103 LEU A C 1
ATOM 763 O O . LEU A 1 103 ? -0.678 3.549 -14.940 1.00 92.38 103 LEU A O 1
ATOM 767 N N . ALA A 1 104 ? 0.765 5.141 -14.292 1.00 90.25 104 ALA A N 1
ATOM 768 C CA . ALA A 1 104 ? -0.246 5.994 -13.690 1.00 90.25 104 ALA A CA 1
ATOM 769 C C . ALA A 1 104 ? -1.097 6.652 -14.786 1.00 90.25 104 ALA A C 1
ATOM 771 O O . ALA A 1 104 ? -0.606 6.987 -15.865 1.00 90.25 104 ALA A O 1
ATOM 772 N N . LYS A 1 105 ? -2.379 6.894 -14.500 1.00 85.06 105 LYS A N 1
ATOM 773 C CA . LYS A 1 105 ? -3.213 7.727 -15.373 1.00 85.06 105 LYS A CA 1
ATOM 774 C C . LYS A 1 105 ? -2.633 9.146 -15.376 1.00 85.06 105 LYS A C 1
ATOM 776 O O . LYS A 1 105 ? -2.380 9.682 -14.299 1.00 85.06 105 LYS A O 1
ATOM 781 N N . LYS A 1 106 ? -2.445 9.742 -16.560 1.00 85.81 106 LYS A N 1
ATOM 782 C CA . LYS A 1 106 ? -1.768 11.045 -16.725 1.00 85.81 106 LYS A CA 1
ATOM 783 C C . LYS A 1 106 ? -0.347 11.047 -16.126 1.00 85.81 106 LYS A C 1
ATOM 785 O O . LYS A 1 106 ? 0.037 11.985 -15.424 1.00 85.81 106 LYS A O 1
ATOM 790 N N . ALA A 1 107 ? 0.410 9.964 -16.338 1.00 87.19 107 ALA A N 1
ATOM 791 C CA . ALA A 1 107 ? 1.744 9.769 -15.765 1.00 87.19 107 ALA A CA 1
ATOM 792 C C . ALA A 1 107 ? 2.668 10.976 -15.996 1.00 87.19 107 ALA A C 1
ATOM 794 O O . ALA A 1 107 ? 3.410 11.364 -15.100 1.00 87.19 107 ALA A O 1
ATOM 795 N N . GLU A 1 108 ? 2.598 11.604 -17.162 1.00 83.56 108 GLU A N 1
ATOM 796 C CA . GLU A 1 108 ? 3.411 12.742 -17.579 1.00 83.56 108 GLU A CA 1
ATOM 797 C C . GLU A 1 108 ? 3.232 14.003 -16.717 1.00 83.56 108 GLU A C 1
ATOM 799 O O . GLU A 1 108 ? 4.182 14.770 -16.576 1.00 83.56 108 GLU A O 1
ATOM 804 N N . VAL A 1 109 ? 2.067 14.188 -16.085 1.00 86.06 109 VAL A N 1
ATOM 805 C CA . VAL A 1 109 ? 1.759 15.331 -15.199 1.00 86.06 109 VAL A CA 1
ATOM 806 C C . VAL A 1 109 ? 1.540 14.917 -13.741 1.00 86.06 109 VAL A C 1
ATOM 808 O O . VAL A 1 109 ? 1.053 15.708 -12.930 1.00 86.06 109 VAL A O 1
ATOM 811 N N . ILE A 1 110 ? 1.916 13.687 -13.373 1.00 85.81 110 ILE A N 1
ATOM 812 C CA . ILE A 1 110 ? 1.644 13.136 -12.038 1.00 85.81 110 ILE A CA 1
ATOM 813 C C . ILE A 1 110 ? 2.248 13.983 -10.913 1.00 85.81 110 ILE A C 1
ATOM 815 O O . ILE A 1 110 ? 1.638 14.119 -9.858 1.00 85.81 110 ILE A O 1
ATOM 819 N N . SER A 1 111 ? 3.407 14.606 -11.141 1.00 85.00 111 SER A N 1
ATOM 820 C CA . SER A 1 111 ? 4.052 15.475 -10.152 1.00 85.00 111 SER A CA 1
ATOM 821 C C . SER A 1 111 ? 3.218 16.723 -9.861 1.00 85.00 111 SER A C 1
ATOM 823 O O . SER A 1 111 ? 3.080 17.108 -8.704 1.00 85.00 111 SER A O 1
ATOM 825 N N . THR A 1 112 ? 2.604 17.325 -10.884 1.00 85.56 112 THR A N 1
ATOM 826 C CA . THR A 1 112 ? 1.715 18.485 -10.719 1.00 85.56 112 THR A CA 1
ATOM 827 C C . THR A 1 112 ? 0.431 18.094 -9.993 1.00 85.56 112 THR A C 1
ATOM 829 O O . THR A 1 112 ? -0.009 18.814 -9.101 1.00 85.56 112 THR A O 1
ATOM 832 N N . ILE A 1 113 ? -0.132 16.926 -10.322 1.00 82.38 113 ILE A N 1
ATOM 833 C CA . ILE A 1 113 ? -1.283 16.361 -9.605 1.00 82.38 113 ILE A CA 1
ATOM 834 C C . ILE A 1 113 ? -0.922 16.120 -8.133 1.00 82.38 113 ILE A C 1
ATOM 836 O O . ILE A 1 113 ? -1.690 16.485 -7.251 1.00 82.38 113 ILE A O 1
ATOM 840 N N . GLY A 1 114 ? 0.258 15.560 -7.858 1.00 81.25 114 GLY A N 1
ATOM 841 C CA . GLY A 1 114 ? 0.734 15.300 -6.500 1.00 81.25 114 GLY A CA 1
ATOM 842 C C . GLY A 1 114 ? 0.846 16.566 -5.652 1.00 81.25 114 GLY A C 1
ATOM 843 O O . GLY A 1 114 ? 0.423 16.555 -4.502 1.00 81.25 114 GLY A O 1
ATOM 844 N N . VAL A 1 115 ? 1.340 17.669 -6.226 1.00 81.94 115 VAL A N 1
ATOM 845 C CA . VAL A 1 115 ? 1.365 18.977 -5.546 1.00 81.94 115 VAL A CA 1
ATOM 846 C C . VAL A 1 115 ? -0.051 19.495 -5.293 1.00 81.94 115 VAL A C 1
ATOM 848 O O . VAL A 1 115 ? -0.340 19.959 -4.195 1.00 81.94 115 VAL A O 1
ATOM 851 N N . ALA A 1 116 ? -0.947 19.389 -6.277 1.00 77.25 116 ALA A N 1
ATOM 852 C CA . ALA A 1 116 ? -2.331 19.842 -6.134 1.00 77.25 116 ALA A CA 1
ATOM 853 C C . ALA A 1 116 ? -3.125 19.035 -5.089 1.00 77.25 116 ALA A C 1
ATOM 855 O O . ALA A 1 116 ? -4.010 19.579 -4.435 1.00 77.25 116 ALA A O 1
ATOM 856 N N . LEU A 1 117 ? -2.803 17.747 -4.925 1.00 74.19 117 LEU A N 1
ATOM 857 C CA . LEU A 1 117 ? -3.445 16.830 -3.979 1.00 74.19 117 LEU A CA 1
ATOM 858 C C . LEU A 1 117 ? -2.669 16.663 -2.665 1.00 74.19 117 LEU A C 1
ATOM 860 O O . LEU A 1 117 ? -3.018 15.786 -1.868 1.00 74.19 117 LEU A O 1
ATOM 864 N N . ALA A 1 118 ? -1.610 17.448 -2.449 1.00 77.81 118 ALA A N 1
ATOM 865 C CA . ALA A 1 118 ? -0.737 17.292 -1.297 1.00 77.81 118 ALA A CA 1
ATOM 866 C C . ALA A 1 118 ? -1.534 17.426 0.006 1.00 77.81 118 ALA A C 1
ATOM 868 O O . ALA A 1 118 ? -2.242 18.407 0.239 1.00 77.81 118 ALA A O 1
ATOM 869 N N . MET A 1 119 ? -1.414 16.409 0.854 1.00 84.06 119 MET A N 1
ATOM 870 C CA . MET A 1 119 ? -1.967 16.430 2.201 1.00 84.06 119 MET A CA 1
ATOM 871 C C . MET A 1 119 ? -1.004 17.168 3.118 1.00 84.06 119 MET A C 1
ATOM 873 O O . MET A 1 119 ? 0.216 17.028 2.994 1.00 84.06 119 MET A O 1
ATOM 877 N N . VAL A 1 120 ? -1.551 17.933 4.053 1.00 88.88 120 VAL A N 1
ATOM 878 C CA . VAL A 1 120 ? -0.754 18.464 5.152 1.00 88.88 120 VAL A CA 1
ATOM 879 C C . VAL A 1 120 ? -0.446 17.324 6.117 1.00 88.88 120 VAL A C 1
ATOM 881 O O . VAL A 1 120 ? -1.292 16.464 6.358 1.00 88.88 120 VAL A O 1
ATOM 884 N N . ARG A 1 121 ? 0.781 17.291 6.631 1.00 92.31 121 ARG A N 1
ATOM 885 C CA . ARG A 1 121 ? 1.265 16.286 7.578 1.00 92.31 121 ARG A CA 1
ATOM 886 C C . ARG A 1 121 ? 2.040 16.992 8.670 1.00 92.31 121 ARG A C 1
ATOM 888 O O . ARG A 1 121 ? 2.898 17.811 8.353 1.00 92.31 121 ARG A O 1
ATOM 895 N N . ASP A 1 122 ? 1.804 16.605 9.914 1.00 94.12 122 ASP A N 1
ATOM 896 C CA . ASP A 1 122 ? 2.651 16.996 11.036 1.00 94.12 122 ASP A CA 1
ATOM 897 C C . ASP A 1 122 ? 2.881 15.805 11.975 1.00 94.12 122 ASP A C 1
ATOM 899 O O . ASP A 1 122 ? 2.141 14.818 11.958 1.00 94.12 122 ASP A O 1
ATOM 903 N N . THR A 1 123 ? 3.961 15.840 12.749 1.00 95.75 123 THR A N 1
ATOM 904 C CA . THR A 1 123 ? 4.290 14.810 13.738 1.00 95.75 123 THR A CA 1
ATOM 905 C C . THR A 1 123 ? 4.616 15.449 15.072 1.00 95.75 123 THR A C 1
ATOM 907 O O . THR A 1 123 ? 5.568 16.215 15.198 1.00 95.75 123 THR A O 1
ATOM 910 N N . VAL A 1 124 ? 3.845 15.075 16.088 1.00 96.00 124 VAL A N 1
ATOM 911 C CA . VAL A 1 124 ? 4.061 15.476 17.474 1.00 96.00 124 VAL A CA 1
ATOM 912 C C . VAL A 1 124 ? 4.678 14.309 18.224 1.00 96.00 124 VAL A C 1
ATOM 914 O O . VAL A 1 124 ? 4.147 13.201 18.227 1.00 96.00 124 VAL A O 1
ATOM 917 N N . GLU A 1 125 ? 5.801 14.567 18.884 1.00 96.62 125 GLU A N 1
ATOM 918 C CA . GLU A 1 125 ? 6.492 13.584 19.710 1.00 96.62 125 GLU A CA 1
ATOM 919 C C . GLU A 1 125 ? 6.582 14.089 21.155 1.00 96.62 125 GLU A C 1
ATOM 921 O O . GLU A 1 125 ? 6.862 15.270 21.409 1.00 96.62 125 GLU A O 1
ATOM 926 N N . ARG A 1 126 ? 6.297 13.206 22.115 1.00 96.06 126 ARG A N 1
ATOM 927 C CA . ARG A 1 126 ? 6.383 13.485 23.553 1.00 96.06 126 ARG A CA 1
ATOM 928 C C . ARG A 1 126 ? 7.159 12.379 24.249 1.00 96.06 126 ARG A C 1
ATOM 930 O O . ARG A 1 126 ? 6.941 11.200 23.979 1.00 96.06 126 ARG A O 1
ATOM 937 N N . ASN A 1 127 ? 8.041 12.771 25.165 1.00 95.88 127 ASN A N 1
ATOM 938 C CA . ASN A 1 127 ? 8.734 11.825 26.028 1.00 95.88 127 ASN A CA 1
ATOM 939 C C . ASN A 1 127 ? 7.860 11.538 27.258 1.00 95.88 127 ASN A C 1
ATOM 941 O O . ASN A 1 127 ? 7.672 12.418 28.098 1.00 95.88 127 ASN A O 1
ATOM 945 N N . ILE A 1 128 ? 7.267 10.347 27.313 1.00 92.94 128 ILE A N 1
ATOM 946 C CA . ILE A 1 128 ? 6.333 9.923 28.356 1.00 92.94 128 ILE A CA 1
ATOM 947 C C . ILE A 1 128 ? 6.684 8.484 28.733 1.00 92.94 128 ILE A C 1
ATOM 949 O O . ILE A 1 128 ? 6.513 7.559 27.939 1.00 92.94 128 ILE A O 1
ATOM 953 N N . ALA A 1 129 ? 7.184 8.290 29.951 1.00 89.06 129 ALA A N 1
ATOM 954 C CA . ALA A 1 129 ? 7.398 6.955 30.496 1.00 89.06 129 ALA A CA 1
ATOM 955 C C . ALA A 1 129 ? 6.045 6.337 30.877 1.00 89.06 129 ALA A C 1
ATOM 957 O O . ALA A 1 129 ? 5.281 6.969 31.602 1.00 89.06 129 ALA A O 1
ATOM 958 N N . ASN A 1 130 ? 5.775 5.111 30.414 1.00 85.94 130 ASN A N 1
ATOM 959 C CA . ASN A 1 130 ? 4.534 4.364 30.679 1.00 85.94 130 ASN A CA 1
ATOM 960 C C . ASN A 1 130 ? 3.261 5.208 30.444 1.00 85.94 130 ASN A C 1
ATOM 962 O O . ASN A 1 130 ? 2.556 5.539 31.399 1.00 85.94 130 ASN A O 1
ATOM 966 N N . PRO A 1 131 ? 2.979 5.596 29.189 1.00 88.31 131 PRO A N 1
ATOM 967 C CA . PRO A 1 131 ? 1.927 6.558 28.885 1.00 88.31 131 PRO A CA 1
ATOM 968 C C . PRO A 1 131 ? 0.527 6.019 29.208 1.00 88.31 131 PRO A C 1
ATOM 970 O O . PRO A 1 131 ? 0.159 4.918 28.782 1.00 88.31 131 PRO A O 1
ATOM 973 N N . THR A 1 132 ? -0.272 6.827 29.911 1.00 91.88 132 THR A N 1
ATOM 974 C CA . THR A 1 132 ? -1.691 6.526 30.152 1.00 91.88 132 THR A CA 1
ATOM 975 C C . THR A 1 132 ? -2.521 6.755 28.884 1.00 91.88 132 THR A C 1
ATOM 977 O O . THR A 1 132 ? -2.115 7.532 28.008 1.00 91.88 132 THR A O 1
ATOM 980 N N . PRO A 1 133 ? -3.707 6.132 28.762 1.00 90.94 133 PRO A N 1
ATOM 981 C CA . PRO A 1 133 ? -4.609 6.394 27.645 1.00 90.94 133 PRO A CA 1
ATOM 982 C C . PRO A 1 133 ? -4.930 7.882 27.444 1.00 90.94 133 PRO A C 1
ATOM 984 O O . PRO A 1 133 ? -4.916 8.370 26.317 1.00 90.94 133 PRO A O 1
ATOM 987 N N . GLU A 1 134 ? -5.143 8.639 28.521 1.00 91.00 134 GLU A N 1
ATOM 988 C CA . GLU A 1 134 ? -5.442 10.075 28.464 1.00 91.00 134 GLU A CA 1
ATOM 989 C C . GLU A 1 134 ? -4.274 10.872 27.882 1.00 91.00 134 GLU A C 1
ATOM 991 O O . GLU A 1 134 ? -4.486 11.781 27.076 1.00 91.00 134 GLU A O 1
ATOM 996 N N . GLN A 1 135 ? -3.042 10.511 28.254 1.00 92.69 135 GLN A N 1
ATOM 997 C CA . GLN A 1 135 ? -1.833 11.128 27.716 1.00 92.69 135 GLN A CA 1
ATOM 998 C C . GLN A 1 135 ? -1.686 10.832 26.222 1.00 92.69 135 GLN A C 1
ATOM 1000 O O . GLN A 1 135 ? -1.405 11.741 25.447 1.00 92.69 135 GLN A O 1
ATOM 1005 N N . ILE A 1 136 ? -1.945 9.595 25.790 1.00 92.31 136 ILE A N 1
ATOM 1006 C CA 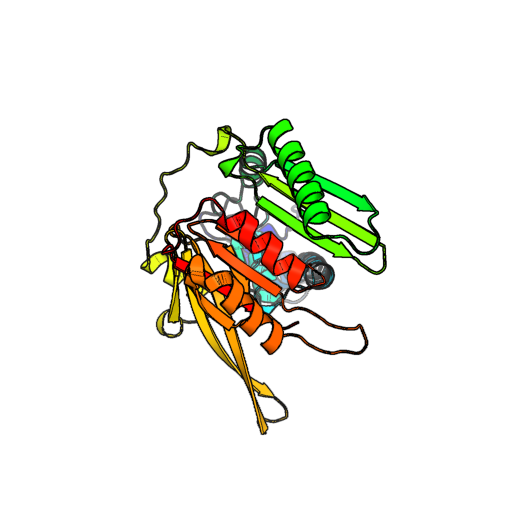. ILE A 1 136 ? -1.927 9.223 24.367 1.00 92.31 136 ILE A CA 1
ATOM 1007 C C . ILE A 1 136 ? -2.971 10.028 23.581 1.00 92.31 136 ILE A C 1
ATOM 1009 O O . ILE A 1 136 ? -2.660 10.604 22.536 1.00 92.31 136 ILE A O 1
ATOM 1013 N N . LEU A 1 137 ? -4.194 10.133 24.109 1.00 91.62 137 LEU A N 1
ATOM 1014 C CA . LEU A 1 137 ? -5.265 10.933 23.510 1.00 91.62 137 LEU A CA 1
ATOM 1015 C C . LEU A 1 137 ? -4.929 12.429 23.475 1.00 91.62 137 LEU A C 1
ATOM 1017 O O . LEU A 1 137 ? -5.384 13.144 22.579 1.00 91.62 137 LEU A O 1
ATOM 1021 N N . GLN A 1 138 ? -4.138 12.926 24.426 1.00 94.44 138 GLN A N 1
ATOM 1022 C CA . GLN A 1 138 ? -3.628 14.291 24.392 1.00 94.44 138 GLN A CA 1
ATOM 1023 C C . GLN A 1 138 ? -2.633 14.486 23.239 1.00 94.44 138 GLN A C 1
ATOM 1025 O O . GLN A 1 138 ? -2.844 15.387 22.431 1.00 94.44 138 GLN A O 1
ATOM 1030 N N . VAL A 1 139 ? -1.620 13.621 23.090 1.00 95.06 139 VAL A N 1
ATOM 1031 C CA . VAL A 1 139 ? -0.662 13.708 21.964 1.00 95.06 139 VAL A CA 1
ATOM 1032 C C . VAL A 1 139 ? -1.391 13.595 20.619 1.00 95.06 139 VAL A C 1
ATOM 1034 O O . VAL A 1 139 ? -1.103 14.350 19.690 1.00 95.06 139 VAL A O 1
ATOM 1037 N N . ARG A 1 140 ? -2.393 12.710 20.523 1.00 93.06 140 ARG A N 1
ATOM 1038 C CA . ARG A 1 140 ? -3.258 12.585 19.339 1.00 93.06 140 ARG A CA 1
ATOM 1039 C C . ARG A 1 140 ? -3.952 13.905 18.995 1.00 93.06 140 ARG A C 1
ATOM 1041 O O . ARG A 1 140 ? -3.946 14.308 17.834 1.00 93.06 140 ARG A O 1
ATOM 1048 N N . ARG A 1 141 ? -4.563 14.564 19.987 1.00 93.56 141 ARG A N 1
ATOM 1049 C CA . ARG A 1 141 ? -5.237 15.861 19.806 1.00 93.56 141 ARG A CA 1
ATOM 1050 C C . ARG A 1 141 ? -4.257 16.945 19.380 1.00 93.56 141 ARG A C 1
ATOM 1052 O O . ARG A 1 141 ? -4.529 17.635 18.410 1.00 93.56 141 ARG A O 1
ATOM 1059 N N . GLU A 1 142 ? -3.091 17.015 20.014 1.00 95.56 142 GLU A N 1
ATOM 1060 C CA . GLU A 1 142 ? -2.043 17.970 19.641 1.00 95.56 142 GLU A CA 1
ATOM 1061 C C . GLU A 1 142 ? -1.615 17.811 18.172 1.00 95.56 142 GLU A C 1
ATOM 1063 O O . GLU A 1 142 ? -1.493 18.807 17.460 1.00 95.56 142 GLU A O 1
ATOM 1068 N N . ALA A 1 143 ? -1.437 16.575 17.690 1.00 95.75 143 ALA A N 1
ATOM 1069 C CA . ALA A 1 143 ? -1.109 16.318 16.287 1.00 95.75 143 ALA A CA 1
ATOM 1070 C C . ALA A 1 143 ? -2.258 16.692 15.335 1.00 95.75 143 ALA A C 1
ATOM 1072 O O . ALA A 1 143 ? -2.019 17.296 14.289 1.00 95.75 143 ALA A O 1
ATOM 1073 N N . SER A 1 144 ? -3.501 16.373 15.709 1.00 93.81 144 SER A N 1
ATOM 1074 C CA . SER A 1 144 ? -4.699 16.756 14.952 1.00 93.81 144 SER A CA 1
ATOM 1075 C C . SER A 1 144 ? -4.820 18.278 14.820 1.00 93.81 144 SER A C 1
ATOM 1077 O O . SER A 1 144 ? -4.988 18.801 13.720 1.00 93.81 144 SER A O 1
ATOM 1079 N N . ASP A 1 145 ? -4.677 19.005 15.925 1.00 95.12 145 ASP A N 1
ATOM 1080 C CA . ASP A 1 145 ? -4.769 20.465 15.949 1.00 95.12 145 ASP A CA 1
ATOM 1081 C C . ASP A 1 145 ? -3.651 21.110 15.122 1.00 95.12 145 ASP A C 1
ATOM 1083 O O . ASP A 1 145 ? -3.873 22.119 14.448 1.00 95.12 145 ASP A O 1
ATOM 1087 N N . ALA A 1 146 ? -2.456 20.510 15.121 1.00 94.81 146 ALA A N 1
ATOM 1088 C CA . ALA A 1 146 ? -1.329 20.9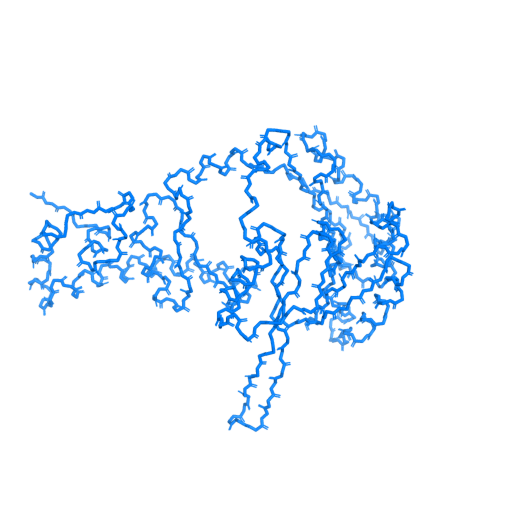88 14.334 1.00 94.81 146 ALA A CA 1
ATOM 1089 C C . ALA A 1 146 ? -1.612 20.945 12.823 1.00 94.81 146 ALA A C 1
ATOM 1091 O O . ALA A 1 146 ? -1.377 21.943 12.137 1.00 94.81 146 ALA A O 1
ATOM 1092 N N . VAL A 1 147 ? -2.190 19.849 12.308 1.00 94.00 147 VAL A N 1
ATOM 1093 C CA . VAL A 1 147 ? -2.548 19.757 10.880 1.00 94.00 147 VAL A CA 1
ATOM 1094 C C . VAL A 1 147 ? -3.742 20.636 10.506 1.00 94.00 147 VAL A C 1
ATOM 1096 O O . VAL A 1 147 ? -3.741 21.237 9.432 1.00 94.00 147 VAL A O 1
ATOM 1099 N N . ILE A 1 148 ? -4.728 20.786 11.398 1.00 92.75 148 ILE A N 1
ATOM 1100 C CA . ILE A 1 148 ? -5.867 21.702 11.199 1.00 92.75 148 ILE A CA 1
ATOM 1101 C C . ILE A 1 148 ? -5.368 23.146 11.098 1.00 92.75 148 ILE A C 1
ATOM 1103 O O . ILE A 1 148 ? -5.753 23.883 10.191 1.00 92.75 148 ILE A O 1
ATOM 1107 N N . LYS A 1 149 ? -4.433 23.540 11.968 1.00 93.38 149 LYS A N 1
ATOM 1108 C CA . LYS A 1 149 ? -3.841 24.884 11.980 1.00 93.38 149 LYS A CA 1
ATOM 1109 C C . LYS A 1 149 ? -3.129 25.248 10.674 1.00 93.38 149 LYS A C 1
ATOM 1111 O O . LYS A 1 149 ? -3.092 26.424 10.318 1.00 93.38 149 LYS A O 1
ATOM 1116 N N . ILE A 1 150 ? -2.567 24.269 9.968 1.00 89.94 150 ILE A N 1
ATOM 1117 C CA . ILE A 1 150 ? -1.897 24.473 8.671 1.00 89.94 150 ILE A CA 1
ATOM 1118 C C . ILE A 1 150 ? -2.822 24.232 7.466 1.00 89.94 150 ILE A C 1
ATOM 1120 O O . ILE A 1 150 ? -2.353 24.256 6.330 1.00 89.94 150 ILE A O 1
ATOM 1124 N N . GLY A 1 151 ? -4.130 24.057 7.697 1.00 87.12 151 GLY A N 1
ATOM 1125 C CA . GLY A 1 151 ? -5.159 24.067 6.655 1.00 87.12 151 GLY A CA 1
ATOM 1126 C C . GLY A 1 151 ? -5.811 22.719 6.347 1.00 87.12 151 GLY A C 1
ATOM 1127 O O . GLY A 1 151 ? -6.480 22.614 5.317 1.00 87.12 151 GLY A O 1
ATOM 1128 N N . ALA A 1 152 ? -5.631 21.691 7.187 1.00 89.25 152 ALA A N 1
ATOM 1129 C CA . ALA A 1 152 ? -6.434 20.474 7.070 1.00 89.25 152 ALA A CA 1
ATOM 1130 C C . ALA A 1 152 ? -7.905 20.753 7.395 1.00 89.25 152 ALA A C 1
ATOM 1132 O O . ALA A 1 152 ? -8.223 21.372 8.410 1.00 89.25 152 ALA A O 1
ATOM 1133 N N . LEU A 1 153 ? -8.794 20.193 6.583 1.00 86.38 153 LEU A N 1
ATOM 1134 C CA . LEU A 1 153 ? -10.199 20.017 6.917 1.00 86.38 153 LEU A CA 1
ATOM 1135 C C . LEU A 1 153 ? -10.322 19.041 8.099 1.00 86.38 153 LEU A C 1
ATOM 1137 O O . LEU A 1 153 ? -9.841 17.909 7.956 1.00 86.38 153 LEU A O 1
ATOM 1141 N N . PRO A 1 154 ? -10.944 19.426 9.231 1.00 85.31 154 PRO A N 1
ATOM 1142 C CA . PRO A 1 154 ? -11.044 18.584 10.426 1.00 85.31 154 PRO A CA 1
ATOM 1143 C C . PRO A 1 154 ? -11.598 17.180 10.160 1.00 85.31 154 PRO A C 1
ATOM 1145 O O . PRO A 1 154 ? -11.089 16.199 10.693 1.00 85.31 154 PRO A O 1
ATOM 1148 N N . GLU A 1 155 ? -12.595 17.061 9.285 1.00 79.12 155 GLU A N 1
ATOM 1149 C CA . GLU A 1 155 ? -13.229 15.796 8.906 1.00 79.12 155 GLU A CA 1
ATOM 1150 C C . GLU A 1 155 ? -12.323 14.865 8.085 1.00 79.12 155 GLU A C 1
ATOM 1152 O O . GLU A 1 155 ? -12.604 13.674 7.964 1.00 79.12 155 GLU A O 1
ATOM 1157 N N . SER A 1 156 ? -11.236 15.399 7.525 1.00 80.38 156 SER A N 1
ATOM 1158 C CA . SER A 1 156 ? -10.257 14.644 6.739 1.00 80.38 156 SER A CA 1
ATOM 1159 C C . SER A 1 156 ? -9.021 14.227 7.534 1.00 80.38 156 SER A C 1
ATOM 1161 O O . SER A 1 156 ? -8.124 13.606 6.963 1.00 80.38 156 SER A O 1
ATOM 1163 N N . VAL A 1 157 ? -8.940 14.608 8.814 1.00 86.50 157 VAL A N 1
ATOM 1164 C CA . VAL A 1 157 ? -7.760 14.349 9.637 1.00 86.50 157 VAL A CA 1
ATOM 1165 C C . VAL A 1 157 ? -7.724 12.893 10.085 1.00 86.50 157 VAL A C 1
ATOM 1167 O O . VAL A 1 157 ? -8.632 12.405 10.756 1.00 86.50 157 VAL A O 1
ATOM 1170 N N . GLU A 1 158 ? -6.625 12.220 9.767 1.00 85.44 158 GLU A N 1
ATOM 1171 C CA . GLU A 1 158 ? -6.280 10.891 10.265 1.00 85.44 158 GLU A CA 1
ATOM 1172 C C . GLU A 1 158 ? -5.011 10.993 11.120 1.00 85.44 158 GLU A C 1
ATOM 1174 O O . GLU A 1 158 ? -4.064 11.693 10.751 1.00 85.44 158 GLU A O 1
ATOM 1179 N N . VAL A 1 159 ? -4.976 10.300 12.264 1.00 89.50 159 VAL A N 1
ATOM 1180 C CA . VAL A 1 159 ? -3.826 10.307 13.183 1.00 89.50 159 VAL A CA 1
ATOM 1181 C C . VAL A 1 159 ? -3.350 8.883 13.434 1.00 89.50 159 VAL A C 1
ATOM 1183 O O . VAL A 1 159 ? -4.119 8.029 13.867 1.00 89.50 159 VAL A O 1
ATOM 1186 N N . GLN A 1 160 ? -2.066 8.639 13.194 1.00 90.38 160 GLN A N 1
ATOM 1187 C CA . GLN A 1 160 ? -1.381 7.401 13.542 1.00 90.38 160 GLN A CA 1
ATOM 1188 C C . GLN A 1 160 ? -0.581 7.602 14.828 1.00 90.38 160 GLN A C 1
ATOM 1190 O O . GLN A 1 160 ? 0.173 8.569 14.936 1.00 90.38 160 GLN A O 1
ATOM 1195 N N . ILE A 1 161 ? -0.721 6.679 15.779 1.00 90.94 161 ILE A N 1
ATOM 1196 C CA . ILE A 1 161 ? -0.014 6.714 17.061 1.00 90.94 161 ILE A CA 1
ATOM 1197 C C . ILE A 1 161 ? 0.970 5.550 17.136 1.00 90.94 161 ILE A C 1
ATOM 1199 O O . ILE A 1 161 ? 0.633 4.419 16.807 1.00 90.94 161 ILE A O 1
ATOM 1203 N N . GLU A 1 162 ? 2.178 5.833 17.604 1.00 89.94 162 GLU A N 1
ATOM 1204 C CA . GLU A 1 162 ? 3.218 4.852 17.891 1.00 89.94 162 GLU A CA 1
ATOM 1205 C C . GLU A 1 162 ? 3.728 5.072 19.319 1.00 89.94 162 GLU A C 1
ATOM 1207 O O . GLU A 1 162 ? 4.053 6.200 19.706 1.00 89.94 162 GLU A O 1
ATOM 1212 N N . VAL A 1 163 ? 3.793 3.998 20.108 1.00 89.81 163 VAL A N 1
ATOM 1213 C CA . VAL A 1 163 ? 4.313 4.020 21.479 1.00 89.81 163 VAL A CA 1
ATOM 1214 C C . VAL A 1 163 ? 5.565 3.152 21.557 1.00 89.81 163 VAL A C 1
ATOM 1216 O O . VAL A 1 163 ? 5.494 1.926 21.507 1.00 89.81 163 VAL A O 1
ATOM 1219 N N . ASP A 1 164 ? 6.720 3.791 21.735 1.00 87.25 164 ASP A N 1
ATOM 1220 C CA . ASP A 1 164 ? 7.986 3.120 22.029 1.00 87.25 164 ASP A CA 1
ATOM 1221 C C . ASP A 1 164 ? 8.249 3.190 23.537 1.00 87.25 164 ASP A C 1
ATOM 1223 O O . ASP A 1 164 ? 8.762 4.180 24.067 1.00 87.25 164 ASP A O 1
ATOM 1227 N N . THR A 1 165 ? 7.898 2.115 24.241 1.00 83.56 165 THR A N 1
ATOM 1228 C CA . THR A 1 165 ? 8.093 2.000 25.693 1.00 83.56 165 THR A CA 1
ATOM 1229 C C . THR A 1 165 ? 9.565 1.941 26.095 1.00 83.56 165 THR A C 1
ATOM 1231 O O . THR A 1 165 ? 9.901 2.327 27.211 1.00 83.56 165 THR A O 1
ATOM 1234 N N . ARG A 1 166 ? 10.470 1.511 25.204 1.00 84.25 166 ARG A N 1
ATOM 1235 C CA . ARG A 1 166 ? 11.911 1.417 25.499 1.00 84.25 166 ARG A CA 1
ATOM 1236 C C . ARG A 1 166 ? 12.570 2.786 25.469 1.00 84.25 166 ARG A C 1
ATOM 1238 O O . ARG A 1 166 ? 13.485 3.047 26.244 1.00 84.25 166 ARG A O 1
ATOM 1245 N N . ARG A 1 167 ? 12.118 3.649 24.559 1.00 88.31 167 ARG A N 1
ATOM 1246 C CA . ARG A 1 167 ? 12.598 5.031 24.434 1.00 88.31 167 ARG A CA 1
ATOM 1247 C C . ARG A 1 167 ? 11.744 6.036 25.208 1.00 88.31 167 ARG A C 1
ATOM 1249 O O . ARG A 1 167 ? 12.109 7.209 25.251 1.00 88.31 167 ARG A O 1
ATOM 1256 N N . SER A 1 168 ? 10.650 5.586 25.825 1.00 91.81 168 SER A N 1
ATOM 1257 C CA . SER A 1 168 ? 9.644 6.433 26.477 1.00 91.81 168 SER A CA 1
ATOM 1258 C C . SER A 1 168 ? 9.087 7.487 25.520 1.00 91.81 168 SER A C 1
ATOM 1260 O O . SER A 1 168 ? 8.983 8.657 25.875 1.00 91.81 168 SER A O 1
ATOM 1262 N N . ILE A 1 169 ? 8.790 7.098 24.280 1.00 92.94 169 ILE A N 1
ATOM 1263 C CA . ILE A 1 169 ? 8.327 8.007 23.227 1.00 92.94 169 ILE A CA 1
ATOM 1264 C C . ILE A 1 169 ? 6.886 7.668 22.855 1.00 92.94 169 ILE A C 1
ATOM 1266 O O . ILE A 1 169 ? 6.577 6.530 22.510 1.00 92.94 169 ILE A O 1
ATOM 1270 N N . VAL A 1 170 ? 6.026 8.686 22.858 1.00 94.56 170 VAL A N 1
ATOM 1271 C CA . VAL A 1 170 ? 4.726 8.661 22.184 1.00 94.56 170 VAL A CA 1
ATOM 1272 C C . VAL A 1 170 ? 4.813 9.580 20.976 1.00 94.56 170 VAL A C 1
ATOM 1274 O O . VAL A 1 170 ? 5.046 10.784 21.119 1.00 94.56 170 VAL A O 1
ATOM 1277 N N . ARG A 1 171 ? 4.624 9.013 19.788 1.00 95.19 171 ARG A N 1
ATOM 1278 C CA . ARG A 1 171 ? 4.620 9.734 18.517 1.00 95.19 171 ARG A CA 1
ATOM 1279 C C . ARG A 1 171 ? 3.221 9.695 17.923 1.00 95.19 171 ARG A C 1
ATOM 1281 O O . ARG A 1 171 ? 2.660 8.622 17.741 1.00 95.19 171 ARG A O 1
ATOM 1288 N N . ALA A 1 172 ? 2.676 10.859 17.596 1.00 94.62 172 ALA A N 1
ATOM 1289 C CA . ALA A 1 172 ? 1.440 10.994 16.843 1.00 94.62 172 ALA A CA 1
ATOM 1290 C C . ALA A 1 172 ? 1.739 11.696 15.517 1.00 94.62 172 ALA A C 1
ATOM 1292 O O . ALA A 1 172 ? 2.179 12.845 15.496 1.00 94.62 172 ALA A O 1
ATOM 1293 N N . THR A 1 173 ? 1.506 11.010 14.405 1.00 93.75 173 THR A N 1
ATOM 1294 C CA . THR A 1 173 ? 1.609 11.581 13.063 1.00 93.75 173 THR A CA 1
ATOM 1295 C C . THR A 1 173 ? 0.207 11.801 12.520 1.00 93.75 173 THR A C 1
ATOM 1297 O O . THR A 1 173 ? -0.530 10.841 12.310 1.00 93.75 173 THR A O 1
ATOM 1300 N N . ALA A 1 174 ? -0.149 13.058 12.275 1.00 92.12 174 ALA A N 1
ATOM 1301 C CA . ALA A 1 174 ? -1.433 13.436 11.706 1.00 92.12 174 ALA A CA 1
ATOM 1302 C C . ALA A 1 174 ? -1.289 13.838 10.236 1.00 92.12 174 ALA A C 1
ATOM 1304 O O . ALA A 1 174 ? -0.261 14.385 9.825 1.00 92.12 174 ALA A O 1
ATOM 1305 N N . PHE A 1 175 ? -2.338 13.593 9.455 1.00 91.31 175 PHE A N 1
ATOM 1306 C CA . PHE A 1 175 ? -2.435 13.973 8.050 1.00 91.31 175 PHE A CA 1
ATOM 1307 C C . PHE A 1 175 ? -3.841 14.466 7.744 1.00 91.31 175 PHE A C 1
ATOM 1309 O O . PHE A 1 175 ? -4.798 13.935 8.293 1.00 91.31 175 PHE A O 1
ATOM 1316 N N . GLY A 1 176 ? -3.980 15.428 6.838 1.00 87.38 176 GLY A N 1
ATOM 1317 C CA . GLY A 1 176 ? -5.289 15.910 6.411 1.00 87.38 176 GLY A CA 1
ATOM 1318 C C . GLY A 1 176 ? -5.262 16.569 5.040 1.00 87.38 176 GLY A C 1
ATOM 1319 O O . GLY A 1 176 ? -4.211 16.905 4.492 1.00 87.38 176 GLY A O 1
ATOM 1320 N N . THR A 1 177 ? -6.441 16.736 4.456 1.00 85.25 177 THR A N 1
ATOM 1321 C CA . THR A 1 177 ? -6.626 17.331 3.129 1.00 85.25 177 THR A CA 1
ATOM 1322 C C . THR A 1 177 ? -7.072 18.782 3.235 1.00 85.25 177 THR A C 1
ATOM 1324 O O . THR A 1 177 ? -7.745 19.142 4.193 1.00 85.25 177 THR A O 1
ATOM 1327 N N . THR A 1 178 ? -6.721 19.613 2.256 1.00 81.81 178 THR A N 1
ATOM 1328 C CA . THR A 1 178 ? -7.133 21.024 2.204 1.00 81.81 178 THR A CA 1
ATOM 1329 C C . THR A 1 178 ? -8.411 21.202 1.369 1.00 81.81 178 THR A C 1
ATOM 1331 O O . THR A 1 178 ? -8.729 20.363 0.524 1.00 81.81 178 THR A O 1
ATOM 1334 N N . GLU A 1 179 ? -9.136 22.312 1.557 1.00 67.31 179 GLU A N 1
ATOM 1335 C CA . GLU A 1 179 ? -10.405 22.622 0.858 1.00 67.31 179 GLU A CA 1
ATOM 1336 C C . GLU A 1 179 ? -10.332 22.550 -0.678 1.00 67.31 179 GLU A C 1
ATOM 1338 O O . GLU A 1 179 ? -11.305 22.174 -1.333 1.00 67.31 179 GLU A O 1
ATOM 1343 N N . LEU A 1 180 ? -9.168 22.840 -1.273 1.00 58.47 180 LEU A N 1
ATOM 1344 C CA . LEU A 1 180 ? -8.940 22.741 -2.723 1.00 58.47 180 LEU A CA 1
ATOM 1345 C C . LEU A 1 180 ? -9.225 21.335 -3.282 1.00 58.47 180 LEU A C 1
ATOM 1347 O O . LEU A 1 180 ? -9.500 21.197 -4.474 1.00 58.47 180 LEU A O 1
ATOM 1351 N N . LYS A 1 181 ? -9.205 20.304 -2.429 1.00 54.75 181 LYS A N 1
ATOM 1352 C CA . LYS A 1 181 ? -9.456 18.905 -2.787 1.00 54.75 181 LYS A CA 1
ATOM 1353 C C . LYS A 1 181 ? -10.945 18.554 -2.925 1.00 54.75 181 LYS A C 1
ATOM 1355 O O . LYS A 1 181 ? -11.264 17.578 -3.598 1.00 54.75 181 LYS A O 1
ATOM 1360 N N . GLN A 1 182 ? -11.871 19.316 -2.335 1.00 49.25 182 GLN A N 1
ATOM 1361 C CA . GLN A 1 182 ? -13.274 18.880 -2.197 1.00 49.25 182 GLN A CA 1
ATOM 1362 C C . GLN A 1 182 ? -14.096 18.905 -3.507 1.00 49.25 182 GLN A C 1
ATOM 1364 O O . GLN A 1 182 ? -15.242 18.470 -3.517 1.00 49.25 182 GLN A O 1
ATOM 1369 N N . LYS A 1 183 ? -13.545 19.397 -4.630 1.00 45.06 183 LYS A N 1
ATOM 1370 C CA . LYS A 1 183 ? -14.300 19.597 -5.886 1.00 45.06 183 LYS A CA 1
ATOM 1371 C C . LYS A 1 183 ? -14.312 18.435 -6.887 1.00 45.06 183 LYS A C 1
ATOM 1373 O O . LYS A 1 183 ? -14.951 18.582 -7.924 1.00 45.06 183 LYS A O 1
ATOM 1378 N N . ASP A 1 184 ? -13.698 17.291 -6.591 1.00 47.62 184 ASP A N 1
ATOM 1379 C CA . ASP A 1 184 ? -13.630 16.148 -7.525 1.00 47.62 184 ASP A CA 1
ATOM 1380 C C . ASP A 1 184 ? -14.453 14.924 -7.072 1.00 47.62 184 ASP A C 1
ATOM 1382 O O . ASP A 1 184 ? -14.076 13.773 -7.285 1.00 47.62 184 ASP A O 1
ATOM 1386 N N . ASP A 1 185 ? -15.636 15.152 -6.496 1.00 45.12 185 ASP A N 1
ATOM 1387 C CA . ASP A 1 185 ? -16.520 14.085 -5.992 1.00 45.12 185 ASP A CA 1
ATOM 1388 C C . ASP A 1 185 ? -17.371 13.400 -7.089 1.00 45.12 185 ASP A C 1
ATOM 1390 O O . ASP A 1 185 ? -18.491 12.934 -6.876 1.00 45.12 185 ASP A O 1
ATOM 1394 N N . SER A 1 186 ? -16.848 13.336 -8.317 1.00 44.22 186 SER A N 1
ATOM 1395 C CA . SER A 1 186 ? -17.562 12.801 -9.484 1.00 44.22 186 SER A CA 1
ATOM 1396 C C . SER A 1 186 ? -16.814 11.676 -10.190 1.00 44.22 186 SER A C 1
ATOM 1398 O O . SER A 1 186 ? -16.718 11.630 -11.410 1.00 44.22 186 SER A O 1
ATOM 1400 N N . THR A 1 187 ? -16.343 10.685 -9.435 1.00 49.34 187 THR A N 1
ATOM 1401 C CA . THR A 1 187 ? -15.986 9.396 -10.042 1.00 49.34 187 THR A CA 1
ATOM 1402 C C . THR A 1 187 ? -16.392 8.234 -9.142 1.00 49.34 187 THR A C 1
ATOM 1404 O O . THR A 1 187 ? -15.565 7.551 -8.550 1.00 49.34 187 THR A O 1
ATOM 1407 N N . LYS A 1 188 ? -17.705 7.963 -9.090 1.00 48.94 188 LYS A N 1
ATOM 1408 C CA . LYS A 1 188 ? -18.253 6.641 -8.737 1.00 48.94 188 LYS A CA 1
ATOM 1409 C C . LYS A 1 188 ? -17.846 5.626 -9.811 1.00 48.94 188 LYS A C 1
ATOM 1411 O O . LYS A 1 188 ? -18.680 5.187 -10.599 1.00 48.94 188 LYS A O 1
ATOM 1416 N N . VAL A 1 189 ? -16.565 5.301 -9.929 1.00 50.88 189 VAL A N 1
ATOM 1417 C CA . VAL A 1 189 ? -16.127 4.333 -10.936 1.00 50.88 189 VAL A CA 1
ATOM 1418 C C . VAL A 1 189 ? -16.122 2.956 -10.297 1.00 50.88 189 VAL A C 1
ATOM 1420 O O . VAL A 1 189 ? -15.142 2.527 -9.705 1.00 50.88 189 VAL A O 1
ATOM 1423 N N . GLY A 1 190 ? -17.258 2.271 -10.438 1.00 61.25 190 GLY A N 1
ATOM 1424 C CA . GLY A 1 190 ? -17.287 0.811 -10.465 1.00 61.25 190 GLY A CA 1
ATOM 1425 C C . GLY A 1 190 ? -18.229 0.117 -9.486 1.00 61.25 190 GLY A C 1
ATOM 1426 O O . GLY A 1 190 ? -18.556 -1.041 -9.721 1.00 61.25 190 GLY A O 1
ATOM 1427 N N . GLY A 1 191 ? -18.700 0.780 -8.423 1.00 80.81 191 GLY A N 1
ATOM 1428 C CA . GLY A 1 191 ? -19.565 0.126 -7.432 1.00 80.81 191 GLY A CA 1
ATOM 1429 C C . GLY A 1 191 ? -18.927 -1.154 -6.871 1.00 80.81 191 GLY A C 1
ATOM 1430 O O . GLY A 1 191 ? -17.714 -1.214 -6.687 1.00 80.81 191 GLY A O 1
ATOM 1431 N N . PHE A 1 192 ? -19.732 -2.184 -6.602 1.00 88.25 192 PHE A N 1
ATOM 1432 C CA . PHE A 1 192 ? -19.218 -3.476 -6.131 1.00 88.25 192 PHE A CA 1
ATOM 1433 C C . PHE A 1 192 ? -18.313 -4.168 -7.165 1.00 88.25 192 PHE A C 1
ATOM 1435 O O . PHE A 1 192 ? -17.264 -4.689 -6.801 1.00 88.25 192 PHE A O 1
ATOM 1442 N N . GLU A 1 193 ? -18.680 -4.133 -8.448 1.00 89.50 193 GLU A N 1
ATOM 1443 C CA . GLU A 1 193 ? -17.943 -4.805 -9.528 1.00 89.50 193 GLU A CA 1
ATOM 1444 C C . GLU A 1 193 ? -16.528 -4.236 -9.686 1.00 89.50 193 GLU A C 1
ATOM 1446 O O . GLU A 1 193 ? -15.545 -4.969 -9.625 1.00 89.50 193 GLU A O 1
ATOM 1451 N N . GLY A 1 194 ? -16.395 -2.911 -9.772 1.00 89.00 194 GLY A N 1
ATOM 1452 C CA . GLY A 1 194 ? -15.083 -2.268 -9.838 1.00 89.00 194 GLY A CA 1
ATOM 1453 C C . GLY A 1 194 ? -14.252 -2.473 -8.574 1.00 89.00 194 GLY A C 1
ATOM 1454 O O . GLY A 1 194 ? -13.032 -2.618 -8.664 1.00 89.00 194 GLY A O 1
ATOM 1455 N N . ALA A 1 195 ? -14.894 -2.541 -7.404 1.00 91.44 195 ALA A N 1
ATOM 1456 C CA . ALA A 1 195 ? -14.203 -2.863 -6.163 1.00 91.44 195 ALA A CA 1
ATOM 1457 C C . ALA A 1 195 ? -13.693 -4.316 -6.148 1.00 91.44 195 ALA A C 1
ATOM 1459 O O . ALA A 1 195 ? -12.564 -4.551 -5.714 1.00 91.44 195 ALA A O 1
ATOM 1460 N N . ASN A 1 196 ? -14.470 -5.264 -6.683 1.00 92.88 196 ASN A N 1
ATOM 1461 C CA . ASN A 1 196 ? -14.062 -6.660 -6.826 1.00 92.88 196 ASN A CA 1
ATOM 1462 C C . ASN A 1 196 ? -12.886 -6.805 -7.805 1.00 92.88 196 ASN A C 1
ATOM 1464 O O . ASN A 1 196 ? -11.866 -7.396 -7.457 1.00 92.88 196 ASN A O 1
ATOM 1468 N N . ILE A 1 197 ? -12.959 -6.160 -8.976 1.00 91.94 197 ILE A N 1
ATOM 1469 C CA . ILE A 1 197 ? -11.859 -6.108 -9.955 1.00 91.94 197 ILE A CA 1
ATOM 1470 C C . ILE A 1 197 ? -10.586 -5.542 -9.309 1.00 91.94 197 ILE A C 1
ATOM 1472 O O . ILE A 1 197 ? -9.487 -6.080 -9.476 1.00 91.94 197 ILE A O 1
ATOM 1476 N N . ALA A 1 198 ? -10.710 -4.452 -8.544 1.00 90.62 198 ALA A N 1
ATOM 1477 C CA . ALA A 1 198 ? -9.579 -3.839 -7.857 1.00 90.62 198 ALA A CA 1
ATOM 1478 C C . ALA A 1 198 ? -8.967 -4.769 -6.796 1.00 90.62 198 ALA A C 1
ATOM 1480 O O . ALA A 1 198 ? -7.736 -4.862 -6.710 1.00 90.62 198 ALA A O 1
ATOM 1481 N N . ALA A 1 199 ? -9.803 -5.472 -6.025 1.00 93.00 199 ALA A N 1
ATOM 1482 C CA . ALA A 1 199 ? -9.368 -6.456 -5.040 1.00 93.00 199 ALA A CA 1
ATOM 1483 C C . ALA A 1 199 ? -8.663 -7.647 -5.700 1.00 93.00 199 ALA A C 1
ATOM 1485 O O . ALA A 1 199 ? -7.539 -7.966 -5.314 1.00 93.00 199 ALA A O 1
ATOM 1486 N N . ALA A 1 200 ? -9.264 -8.245 -6.731 1.00 92.69 200 ALA A N 1
ATOM 1487 C CA . ALA A 1 200 ? -8.718 -9.375 -7.482 1.00 92.69 200 ALA A CA 1
ATOM 1488 C C . ALA A 1 200 ? -7.361 -9.046 -8.109 1.00 92.69 200 ALA A C 1
ATOM 1490 O O . ALA A 1 200 ? -6.378 -9.762 -7.900 1.00 92.69 200 ALA A O 1
ATOM 1491 N N . ARG A 1 201 ? -7.253 -7.880 -8.760 1.00 90.06 201 ARG A N 1
ATOM 1492 C CA . ARG A 1 201 ? -5.981 -7.375 -9.293 1.00 90.06 201 ARG A CA 1
ATOM 1493 C C . ARG A 1 201 ? -4.924 -7.220 -8.198 1.00 90.06 201 ARG A C 1
ATOM 1495 O O . ARG A 1 201 ? -3.779 -7.617 -8.390 1.00 90.06 201 ARG A O 1
ATOM 1502 N N . SER A 1 202 ? -5.294 -6.653 -7.050 1.00 89.75 202 SER A N 1
ATOM 1503 C CA . SER A 1 202 ? -4.381 -6.454 -5.914 1.00 89.75 202 SER A CA 1
ATOM 1504 C C . SER A 1 202 ? -3.973 -7.766 -5.227 1.00 89.75 202 SER A C 1
ATOM 1506 O O . SER A 1 202 ? -2.883 -7.862 -4.656 1.00 89.75 202 SER A O 1
ATOM 1508 N N . LEU A 1 203 ? -4.829 -8.784 -5.289 1.00 89.56 203 LEU A N 1
ATOM 1509 C CA . LEU A 1 203 ? -4.570 -10.144 -4.816 1.00 89.56 203 LEU A CA 1
ATOM 1510 C C . LEU A 1 203 ? -3.851 -11.017 -5.855 1.00 89.56 203 LEU A C 1
ATOM 1512 O O . LEU A 1 203 ? -3.358 -12.086 -5.506 1.00 89.56 203 LEU A O 1
ATOM 1516 N N . LYS A 1 204 ? -3.725 -10.538 -7.102 1.00 89.06 204 LYS A N 1
ATOM 1517 C CA . LYS A 1 204 ? -3.103 -11.250 -8.231 1.00 89.06 204 LYS A CA 1
ATOM 1518 C C . LYS A 1 204 ? -3.822 -12.575 -8.517 1.00 89.06 204 LYS A C 1
ATOM 1520 O O . LYS A 1 204 ? -3.189 -13.609 -8.710 1.00 89.06 204 LYS A O 1
ATOM 1525 N N . THR A 1 205 ? -5.152 -12.529 -8.506 1.00 90.25 205 THR A N 1
ATOM 1526 C CA . THR A 1 205 ? -6.037 -13.685 -8.684 1.00 90.25 205 THR A CA 1
ATOM 1527 C C . THR A 1 205 ? -7.236 -13.318 -9.556 1.00 90.25 205 THR A C 1
ATOM 1529 O O . THR A 1 205 ? -7.499 -12.136 -9.784 1.00 90.25 205 THR A O 1
ATOM 1532 N N . ASP A 1 206 ? -7.975 -14.324 -10.014 1.00 90.94 206 ASP A N 1
ATOM 1533 C CA . ASP A 1 206 ? -9.260 -14.133 -10.681 1.00 90.94 206 ASP A CA 1
ATOM 1534 C C . ASP A 1 206 ? -10.339 -13.665 -9.699 1.00 90.94 206 ASP A C 1
ATOM 1536 O O . ASP A 1 206 ? -10.379 -14.088 -8.541 1.00 90.94 206 ASP A O 1
ATOM 1540 N N . GLU A 1 207 ? -11.269 -12.844 -10.184 1.00 90.31 207 GLU A N 1
ATOM 1541 C CA . GLU A 1 207 ? -12.388 -12.303 -9.400 1.00 90.31 207 GLU A CA 1
ATOM 1542 C C . GLU A 1 207 ? -13.237 -13.386 -8.722 1.00 90.31 207 GLU A C 1
ATOM 1544 O O . GLU A 1 207 ? -13.767 -13.163 -7.638 1.00 90.31 207 GLU A O 1
ATOM 1549 N N . SER A 1 208 ? -13.329 -14.581 -9.315 1.00 91.62 208 SER A N 1
ATOM 1550 C CA . SER A 1 208 ? -14.065 -15.718 -8.749 1.00 91.62 208 SER A CA 1
ATOM 1551 C C . SER A 1 208 ? -13.441 -16.292 -7.475 1.00 91.62 208 SER A C 1
ATOM 1553 O O . SER A 1 208 ? -14.112 -17.009 -6.738 1.00 91.62 208 SER A O 1
ATOM 1555 N N . ASN A 1 209 ? -12.158 -16.018 -7.228 1.00 92.06 209 ASN A N 1
ATOM 1556 C CA . ASN A 1 209 ? -11.424 -16.511 -6.062 1.00 92.06 209 ASN A CA 1
ATOM 1557 C C . ASN A 1 209 ? -11.441 -15.515 -4.894 1.00 92.06 209 ASN A C 1
ATOM 1559 O O . ASN A 1 209 ? -10.861 -15.793 -3.844 1.00 92.06 209 ASN A O 1
ATOM 1563 N N . VAL A 1 210 ? -12.051 -14.346 -5.093 1.00 94.00 210 VAL A N 1
ATOM 1564 C CA . VAL A 1 210 ? -12.143 -13.283 -4.099 1.00 94.00 210 VAL A CA 1
ATOM 1565 C C . VAL A 1 210 ? -13.527 -13.316 -3.463 1.00 94.00 210 VAL A C 1
ATOM 1567 O O . VAL A 1 210 ? -14.543 -13.349 -4.152 1.00 94.00 210 VAL A O 1
ATOM 1570 N N . VAL A 1 211 ? -13.574 -13.291 -2.133 1.00 96.31 211 VAL A N 1
ATOM 1571 C CA . VAL A 1 211 ? -14.822 -13.362 -1.366 1.00 96.31 211 VAL A CA 1
ATOM 1572 C C . VAL A 1 211 ? -15.049 -12.047 -0.634 1.00 96.31 211 VAL A C 1
ATOM 1574 O O . VAL A 1 211 ? -14.159 -11.564 0.060 1.00 96.31 211 VAL A O 1
ATOM 1577 N N . LEU A 1 212 ? -16.247 -11.468 -0.745 1.00 96.94 212 LEU A N 1
ATOM 1578 C CA . LEU A 1 212 ? -16.658 -10.370 0.131 1.00 96.94 212 LEU A CA 1
ATOM 1579 C C . LEU A 1 212 ? -16.920 -10.932 1.536 1.00 96.94 212 LEU A C 1
ATOM 1581 O O . LEU A 1 212 ? -17.887 -11.661 1.741 1.00 96.94 212 LEU A O 1
ATOM 1585 N N . SER A 1 213 ? -16.068 -10.594 2.502 1.00 96.69 213 SER A N 1
ATOM 1586 C CA . SER A 1 213 ? -16.192 -11.062 3.890 1.00 96.69 213 SER A CA 1
ATOM 1587 C C . SER A 1 213 ? -16.926 -10.084 4.795 1.00 96.69 213 SER A C 1
ATOM 1589 O O . SER A 1 213 ? -17.537 -10.504 5.773 1.00 96.69 213 SER A O 1
ATOM 1591 N N . ALA A 1 214 ? -16.851 -8.787 4.500 1.00 96.56 214 ALA A N 1
ATOM 1592 C CA . ALA A 1 214 ? -17.510 -7.754 5.287 1.00 96.56 214 ALA A CA 1
ATOM 1593 C C . ALA A 1 214 ? -17.709 -6.474 4.471 1.00 96.56 214 ALA A C 1
ATOM 1595 O O . ALA A 1 214 ? -17.060 -6.263 3.445 1.00 96.56 214 ALA A O 1
ATOM 1596 N N . GLU A 1 215 ? -18.562 -5.582 4.959 1.00 95.19 215 GLU A N 1
ATOM 1597 C CA . GLU A 1 215 ? -18.728 -4.243 4.403 1.00 95.19 215 GLU A CA 1
ATOM 1598 C C . GLU A 1 215 ? -19.091 -3.231 5.491 1.00 95.19 215 GLU A C 1
ATOM 1600 O O . GLU A 1 215 ? -19.731 -3.561 6.492 1.00 95.19 215 GLU A O 1
ATOM 1605 N N . THR A 1 216 ? -18.700 -1.986 5.246 1.00 93.44 216 THR A N 1
ATOM 1606 C CA . THR A 1 216 ? -19.205 -0.792 5.929 1.00 93.44 216 THR A CA 1
ATOM 1607 C C . THR A 1 216 ? -19.841 0.126 4.882 1.00 93.44 216 THR A C 1
ATOM 1609 O O . THR A 1 216 ? -19.808 -0.160 3.676 1.00 93.44 216 THR A O 1
ATOM 1612 N N . ASP A 1 217 ? -20.371 1.269 5.312 1.00 89.19 217 ASP A N 1
ATOM 1613 C CA . ASP A 1 217 ? -20.927 2.269 4.395 1.00 89.19 217 ASP A CA 1
ATOM 1614 C C . ASP A 1 217 ? -19.883 2.784 3.389 1.00 89.19 217 ASP A C 1
ATOM 1616 O O . ASP A 1 217 ? -20.208 3.056 2.233 1.00 89.19 217 ASP A O 1
ATOM 1620 N N . GLY A 1 218 ? -18.607 2.848 3.786 1.00 89.06 218 GLY A N 1
ATOM 1621 C CA . GLY A 1 218 ? -17.514 3.340 2.948 1.00 89.06 218 GLY A CA 1
ATOM 1622 C C . GLY A 1 218 ? -16.617 2.273 2.319 1.00 89.06 218 GLY A C 1
ATOM 1623 O O . GLY A 1 218 ? -15.904 2.591 1.366 1.00 89.06 218 GLY A O 1
ATOM 1624 N N . PHE A 1 219 ? -16.663 1.017 2.779 1.00 95.06 219 PHE A N 1
ATOM 1625 C CA . PHE A 1 219 ? -15.733 -0.024 2.329 1.00 95.06 219 PHE A CA 1
ATOM 1626 C C . PHE A 1 219 ? -16.394 -1.352 1.962 1.00 95.06 219 PHE A C 1
ATOM 1628 O O . PHE A 1 219 ? -17.445 -1.730 2.477 1.00 95.06 219 PHE A O 1
ATOM 1635 N N . TYR A 1 220 ? -15.723 -2.083 1.080 1.00 96.62 220 TYR A N 1
ATOM 1636 C CA . TYR A 1 220 ? -15.866 -3.518 0.878 1.00 96.62 220 TYR A CA 1
ATOM 1637 C C . TYR A 1 220 ? -14.593 -4.208 1.373 1.00 96.62 220 TYR A C 1
ATOM 1639 O O . TYR A 1 220 ? -13.483 -3.764 1.068 1.00 96.62 220 TYR A O 1
ATOM 1647 N N . VAL A 1 221 ? -14.746 -5.289 2.135 1.00 97.56 221 VAL A N 1
ATOM 1648 C CA . VAL A 1 221 ? -13.630 -6.090 2.644 1.00 97.56 221 VAL A CA 1
ATOM 1649 C C . VAL A 1 221 ? -13.622 -7.424 1.928 1.00 97.56 221 VAL A C 1
ATOM 1651 O O . VAL A 1 221 ? -14.478 -8.280 2.154 1.00 97.56 221 VAL A O 1
ATOM 1654 N N . PHE A 1 222 ? -12.633 -7.587 1.066 1.00 97.62 222 PHE A N 1
ATOM 1655 C CA . PHE A 1 222 ? -12.430 -8.783 0.275 1.00 97.62 222 PHE A CA 1
ATOM 1656 C C . PHE A 1 222 ? -11.342 -9.654 0.883 1.00 97.62 222 PHE A C 1
ATOM 1658 O O . PHE A 1 222 ? -10.331 -9.143 1.376 1.00 97.62 222 PHE A O 1
ATOM 1665 N N . THR A 1 223 ? -11.525 -10.966 0.810 1.00 96.88 223 THR A N 1
ATOM 1666 C CA . THR A 1 223 ? -10.548 -11.937 1.285 1.00 96.88 223 THR A CA 1
ATOM 1667 C C . THR A 1 223 ? -10.270 -13.027 0.263 1.00 96.88 223 THR A C 1
ATOM 1669 O O . THR A 1 223 ? -11.082 -13.314 -0.618 1.00 96.88 223 THR A O 1
ATOM 1672 N N . GLN A 1 224 ? -9.087 -13.622 0.384 1.00 94.94 224 GLN A N 1
ATOM 1673 C CA . GLN A 1 224 ? -8.692 -14.811 -0.356 1.00 94.94 224 GLN A CA 1
ATOM 1674 C C . GLN A 1 224 ? -7.861 -15.719 0.547 1.00 94.94 224 GLN A C 1
ATOM 1676 O O . GLN A 1 224 ? -6.851 -15.296 1.118 1.00 94.94 224 GLN A O 1
ATOM 1681 N N . GLU A 1 225 ? -8.255 -16.987 0.638 1.00 92.62 225 GLU A N 1
ATOM 1682 C CA . GLU A 1 225 ? -7.426 -18.012 1.263 1.00 92.62 225 GLU A CA 1
ATOM 1683 C C . GLU A 1 225 ? -6.260 -18.379 0.341 1.00 92.62 225 GLU A C 1
ATOM 1685 O O . GLU A 1 225 ? -6.447 -18.791 -0.805 1.00 92.62 225 GLU A O 1
ATOM 1690 N N . ILE A 1 226 ? -5.037 -18.255 0.853 1.00 88.06 226 ILE A N 1
ATOM 1691 C CA . ILE A 1 226 ? -3.824 -18.666 0.152 1.00 88.06 226 ILE A CA 1
ATOM 1692 C C . ILE A 1 226 ? -3.232 -19.864 0.889 1.00 88.06 226 ILE A C 1
ATOM 1694 O O . ILE A 1 226 ? -2.842 -19.769 2.055 1.00 88.06 226 ILE A O 1
ATOM 1698 N N . LEU A 1 227 ? -3.142 -20.989 0.181 1.00 85.75 227 LEU A N 1
ATOM 1699 C CA . LEU A 1 227 ? -2.518 -22.217 0.664 1.00 85.75 227 LEU A CA 1
ATOM 1700 C C . LEU A 1 227 ? -1.066 -22.272 0.186 1.00 85.75 227 LEU A C 1
ATOM 1702 O O . LEU A 1 227 ? -0.805 -22.384 -1.012 1.00 85.75 227 LEU A O 1
ATOM 1706 N N . THR A 1 228 ? -0.113 -22.231 1.112 1.00 78.62 228 THR A N 1
ATOM 1707 C CA . THR A 1 228 ? 1.310 -22.423 0.813 1.00 78.62 228 THR A CA 1
ATOM 1708 C C . THR A 1 228 ? 1.789 -23.754 1.368 1.00 78.62 228 THR A C 1
ATOM 1710 O O . THR A 1 228 ? 1.701 -24.027 2.562 1.00 78.62 228 THR A O 1
ATOM 1713 N N . LYS A 1 229 ? 2.323 -24.604 0.489 1.00 77.75 229 LYS A N 1
ATOM 1714 C CA . LYS A 1 229 ? 2.977 -25.847 0.900 1.00 77.75 229 LYS A CA 1
ATOM 1715 C C . LYS A 1 229 ? 4.398 -25.541 1.363 1.00 77.75 229 LYS A C 1
ATOM 1717 O O . LYS A 1 229 ? 5.185 -24.980 0.605 1.00 77.75 229 LYS A O 1
ATOM 1722 N N . THR A 1 230 ? 4.733 -25.928 2.585 1.00 70.81 230 THR A N 1
ATOM 1723 C CA . THR A 1 230 ? 6.075 -25.830 3.161 1.00 70.81 230 THR A CA 1
ATOM 1724 C C . THR A 1 230 ? 6.670 -27.227 3.361 1.00 70.81 230 THR A C 1
ATOM 1726 O O . THR A 1 230 ? 5.955 -28.228 3.436 1.00 70.81 230 THR A O 1
ATOM 1729 N N . PHE A 1 231 ? 8.006 -27.302 3.379 1.00 55.75 231 PHE A N 1
ATOM 1730 C CA . PHE A 1 231 ? 8.785 -28.520 3.649 1.00 55.75 231 PHE A CA 1
ATOM 1731 C C . PHE A 1 231 ? 8.416 -29.726 2.755 1.00 55.75 231 PHE A C 1
ATOM 1733 O O . PHE A 1 231 ? 7.769 -30.674 3.194 1.00 55.75 231 PHE A O 1
ATOM 1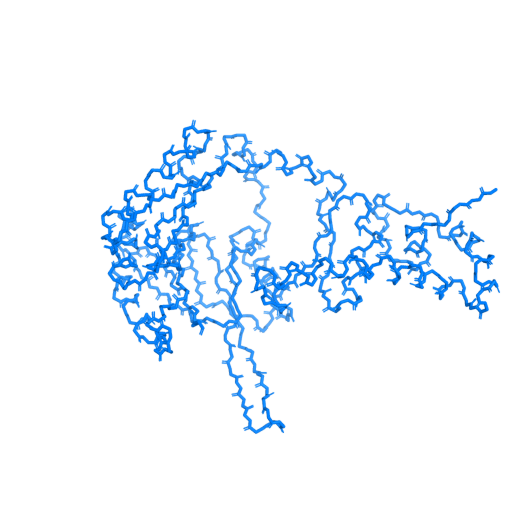740 N N . LEU A 1 232 ? 8.797 -29.678 1.468 1.00 65.62 232 LEU A N 1
ATOM 1741 C CA . LEU A 1 232 ? 8.556 -30.756 0.483 1.00 65.62 232 LEU A CA 1
ATOM 1742 C C . LEU A 1 232 ? 7.078 -31.204 0.348 1.00 65.62 232 LEU A C 1
ATOM 1744 O O . LEU A 1 232 ? 6.800 -32.282 -0.168 1.00 65.62 232 LEU A O 1
ATOM 1748 N N . GLY A 1 233 ? 6.118 -30.368 0.763 1.00 65.19 233 GLY A N 1
ATOM 1749 C CA . GLY A 1 233 ? 4.683 -30.654 0.663 1.00 65.19 233 GLY A CA 1
ATOM 1750 C C . GLY A 1 233 ? 4.069 -31.345 1.881 1.00 65.19 233 GLY A C 1
ATOM 1751 O O . GLY A 1 233 ? 2.899 -31.713 1.816 1.00 65.19 233 GLY A O 1
ATOM 1752 N N . LEU A 1 234 ? 4.822 -31.502 2.975 1.00 69.19 234 LEU A N 1
ATOM 1753 C CA . LEU A 1 234 ? 4.351 -32.148 4.206 1.00 69.19 234 LEU A CA 1
ATOM 1754 C C . LEU A 1 234 ? 3.463 -31.238 5.061 1.00 69.19 234 LEU A C 1
ATOM 1756 O O . LEU A 1 234 ? 2.587 -31.730 5.767 1.00 69.19 234 LEU A O 1
ATOM 1760 N N . PHE A 1 235 ? 3.655 -29.921 4.975 1.00 72.50 235 PHE A N 1
ATOM 1761 C CA . PHE A 1 235 ? 2.877 -28.949 5.736 1.00 72.50 235 PHE A CA 1
ATOM 1762 C C . PHE A 1 235 ? 2.180 -27.970 4.797 1.00 72.50 235 PHE A C 1
ATOM 1764 O O . PHE A 1 235 ? 2.754 -27.509 3.813 1.00 72.50 235 PHE A O 1
ATOM 1771 N N . THR A 1 236 ? 0.917 -27.666 5.090 1.00 76.69 236 THR A N 1
ATOM 1772 C CA . THR A 1 236 ? 0.154 -26.638 4.376 1.00 76.69 236 THR A CA 1
ATOM 1773 C C . THR A 1 236 ? -0.113 -25.505 5.344 1.00 76.69 236 THR A C 1
ATOM 1775 O O . THR A 1 236 ? -0.827 -25.691 6.327 1.00 76.69 236 THR A O 1
ATOM 1778 N N . ASN A 1 237 ? 0.471 -24.345 5.072 1.00 81.38 237 ASN A N 1
ATOM 1779 C CA . ASN A 1 237 ? 0.159 -23.124 5.787 1.00 81.38 237 ASN A CA 1
ATOM 1780 C C . ASN A 1 237 ? -1.027 -22.436 5.098 1.00 81.38 237 ASN A C 1
ATOM 1782 O O . ASN A 1 237 ? -1.085 -22.366 3.866 1.00 81.38 237 ASN A O 1
ATOM 1786 N N . LYS A 1 238 ? -1.986 -21.973 5.897 1.00 85.44 238 LYS A N 1
ATOM 1787 C CA . LYS A 1 238 ? -3.148 -21.224 5.428 1.00 85.44 238 LYS A CA 1
ATOM 1788 C C . LYS A 1 238 ? -3.000 -19.789 5.894 1.00 85.44 238 LYS A C 1
ATOM 1790 O O . LYS A 1 238 ? -2.886 -19.549 7.091 1.00 85.44 238 LYS A O 1
ATOM 1795 N N . ARG A 1 239 ? -3.039 -18.848 4.958 1.00 90.25 239 ARG A N 1
ATOM 1796 C CA . ARG A 1 239 ? -3.110 -17.418 5.266 1.00 90.25 239 ARG A CA 1
ATOM 1797 C C . ARG A 1 239 ? -4.330 -16.808 4.598 1.00 90.25 239 ARG A C 1
ATOM 1799 O O . ARG A 1 239 ? -4.656 -17.175 3.468 1.00 90.25 239 ARG A O 1
ATOM 1806 N N . LEU A 1 240 ? -4.978 -15.879 5.288 1.00 93.81 240 LEU A N 1
ATOM 1807 C CA . LEU A 1 240 ? -6.106 -15.132 4.746 1.00 93.81 240 LEU A CA 1
ATOM 1808 C C . LEU A 1 240 ? -5.612 -13.749 4.319 1.00 93.81 240 LEU A C 1
ATOM 1810 O O . LEU A 1 240 ? -5.305 -12.897 5.152 1.00 93.81 240 LEU A O 1
ATOM 1814 N N . ALA A 1 241 ? -5.487 -13.539 3.010 1.00 94.69 241 ALA A N 1
ATOM 1815 C CA . ALA A 1 241 ? -5.138 -12.235 2.468 1.00 94.69 241 ALA A CA 1
ATOM 1816 C C . ALA A 1 241 ? -6.382 -11.342 2.456 1.00 94.69 241 ALA A C 1
ATOM 1818 O O . ALA A 1 241 ? -7.445 -11.779 2.026 1.00 94.69 241 ALA A O 1
ATOM 1819 N N . VAL A 1 242 ? -6.239 -10.093 2.899 1.00 96.50 242 VAL A N 1
ATOM 1820 C CA . VAL A 1 242 ? -7.336 -9.127 3.044 1.00 96.50 242 VAL A CA 1
ATOM 1821 C C . VAL A 1 242 ? -7.067 -7.886 2.197 1.00 96.50 242 VAL A C 1
ATOM 1823 O O . VAL A 1 242 ? -5.945 -7.363 2.166 1.00 96.50 242 VAL A O 1
ATOM 1826 N N . ARG A 1 243 ? -8.103 -7.400 1.511 1.00 96.50 243 ARG A N 1
ATOM 1827 C CA . ARG A 1 243 ? -8.126 -6.122 0.793 1.00 96.50 243 ARG A CA 1
ATOM 1828 C C . ARG A 1 243 ? -9.335 -5.310 1.222 1.00 96.50 243 ARG A C 1
ATOM 1830 O O . ARG A 1 243 ? -10.468 -5.747 1.054 1.00 96.50 243 ARG A O 1
ATOM 1837 N N . VAL A 1 244 ? -9.085 -4.110 1.734 1.00 96.62 244 VAL A N 1
ATOM 1838 C CA . VAL A 1 244 ? -10.138 -3.119 1.977 1.00 96.62 244 VAL A CA 1
ATOM 1839 C C . VAL A 1 244 ? -10.173 -2.188 0.786 1.00 96.62 244 VAL A C 1
ATOM 1841 O O . VAL A 1 244 ? -9.165 -1.552 0.475 1.00 96.62 244 VAL A O 1
ATOM 1844 N N . VAL A 1 245 ? -11.316 -2.121 0.120 1.00 94.88 245 VAL A N 1
ATOM 1845 C CA . VAL A 1 245 ? -11.523 -1.302 -1.072 1.00 94.88 245 VAL A CA 1
ATOM 1846 C C . VAL A 1 245 ? -12.640 -0.317 -0.785 1.00 94.88 245 VAL A C 1
ATOM 1848 O O . VAL A 1 245 ? -13.692 -0.706 -0.281 1.00 94.88 245 VAL A O 1
ATOM 1851 N N . ASP A 1 246 ? -12.419 0.963 -1.060 1.00 90.56 246 ASP A N 1
ATOM 1852 C CA . ASP A 1 246 ? -13.482 1.956 -0.920 1.00 90.56 246 ASP A CA 1
ATOM 1853 C C . ASP A 1 246 ? -14.550 1.811 -2.012 1.00 90.56 246 ASP A C 1
ATOM 1855 O O . ASP A 1 246 ? -14.371 1.114 -3.016 1.00 90.56 246 ASP A O 1
ATOM 1859 N N . LYS A 1 247 ? -15.691 2.484 -1.832 1.00 86.69 247 LYS A N 1
ATOM 1860 C CA . LYS A 1 247 ? -16.791 2.447 -2.813 1.00 86.69 247 LYS A CA 1
ATOM 1861 C C . LYS A 1 247 ? -16.428 3.070 -4.178 1.00 86.69 247 LYS A C 1
ATOM 1863 O O . LYS A 1 247 ? -17.245 3.006 -5.097 1.00 86.69 247 LYS A O 1
ATOM 1868 N N . THR A 1 248 ? -15.233 3.651 -4.328 1.00 81.50 248 THR A N 1
ATOM 1869 C CA . THR A 1 248 ? -14.699 4.178 -5.598 1.00 81.50 248 THR A CA 1
ATOM 1870 C C . THR A 1 248 ? -13.747 3.204 -6.303 1.00 81.50 248 THR A C 1
ATOM 1872 O O . THR A 1 248 ? -13.260 3.507 -7.389 1.00 81.50 248 THR A O 1
ATOM 1875 N N . GLY A 1 249 ? -13.492 2.029 -5.715 1.00 85.44 249 GLY A N 1
ATOM 1876 C CA . GLY A 1 249 ? -12.618 1.004 -6.287 1.00 85.44 249 GLY A CA 1
ATOM 1877 C C . GLY A 1 249 ? -11.134 1.182 -5.949 1.00 85.44 249 GLY A C 1
ATOM 1878 O O . GLY A 1 249 ? -10.282 0.565 -6.593 1.00 85.44 249 GLY A O 1
ATOM 1879 N N . VAL A 1 250 ? -10.787 2.008 -4.956 1.00 86.31 250 VAL A N 1
ATOM 1880 C CA . VAL A 1 250 ? -9.396 2.189 -4.514 1.00 86.31 250 VAL A CA 1
ATOM 1881 C C . VAL A 1 250 ? -9.100 1.274 -3.331 1.00 86.31 250 VAL A C 1
ATOM 1883 O O . VAL A 1 250 ? -9.811 1.269 -2.330 1.00 86.31 250 VAL A O 1
ATOM 1886 N N . VAL A 1 251 ? -8.016 0.500 -3.430 1.00 91.25 251 VAL A N 1
ATOM 1887 C CA . VAL A 1 251 ? -7.526 -0.346 -2.333 1.00 91.25 251 VAL A CA 1
ATOM 1888 C C . VAL A 1 251 ? -6.887 0.545 -1.264 1.00 91.25 251 VAL A C 1
ATOM 1890 O O . VAL A 1 251 ? -5.888 1.211 -1.528 1.00 91.25 251 VAL A O 1
ATOM 1893 N N . ARG A 1 252 ? -7.461 0.555 -0.059 1.00 90.75 252 ARG A N 1
ATOM 1894 C CA . ARG A 1 252 ? -7.060 1.410 1.072 1.00 90.75 252 ARG A CA 1
ATOM 1895 C C . ARG A 1 252 ? -6.235 0.683 2.127 1.00 90.75 252 ARG A C 1
ATOM 1897 O O . ARG A 1 252 ? -5.434 1.316 2.803 1.00 90.75 252 ARG A O 1
ATOM 1904 N N . LEU A 1 253 ? -6.400 -0.633 2.247 1.00 92.94 253 LEU A N 1
ATOM 1905 C CA . LEU A 1 253 ? -5.608 -1.470 3.146 1.00 92.94 253 LEU A CA 1
ATOM 1906 C C . LEU A 1 253 ? -5.319 -2.816 2.487 1.00 92.94 253 LEU A C 1
ATOM 1908 O O . LEU A 1 253 ? -6.203 -3.433 1.888 1.00 92.94 253 LEU A O 1
ATOM 1912 N N . GLN A 1 254 ? -4.077 -3.272 2.628 1.00 93.88 254 GLN A N 1
ATOM 1913 C CA . GLN A 1 254 ? -3.619 -4.572 2.155 1.00 93.88 254 GLN A CA 1
ATOM 1914 C C . GLN A 1 254 ? -2.959 -5.314 3.304 1.00 93.88 254 GLN A C 1
ATOM 1916 O O . GLN A 1 254 ? -2.036 -4.797 3.933 1.00 93.88 254 GLN A O 1
ATOM 1921 N N . ARG A 1 255 ? -3.411 -6.539 3.552 1.00 93.12 255 ARG A N 1
ATOM 1922 C CA . ARG A 1 255 ? -2.744 -7.460 4.466 1.00 93.12 255 ARG A CA 1
ATOM 1923 C C . ARG A 1 255 ? -2.648 -8.838 3.838 1.00 93.12 255 ARG A C 1
ATOM 1925 O O . ARG A 1 255 ? -3.545 -9.268 3.114 1.00 93.12 255 ARG A O 1
ATOM 1932 N N . SER A 1 256 ? -1.538 -9.517 4.078 1.00 91.00 256 SER A N 1
ATOM 1933 C CA . SER A 1 256 ? -1.279 -10.845 3.509 1.00 91.00 256 SER A CA 1
ATOM 1934 C C . SER A 1 256 ? -1.703 -11.984 4.426 1.00 91.00 256 SER A C 1
ATOM 1936 O O . SER A 1 256 ? -1.824 -13.119 3.966 1.00 91.00 256 SER A O 1
ATOM 1938 N N . ASN A 1 257 ? -1.906 -11.680 5.707 1.00 92.06 257 ASN A N 1
ATOM 1939 C CA . ASN A 1 257 ? -2.412 -12.600 6.707 1.00 92.06 257 ASN A CA 1
ATOM 1940 C C . ASN A 1 257 ? -3.145 -11.813 7.799 1.00 92.06 257 ASN A C 1
ATOM 1942 O O . ASN A 1 257 ? -2.500 -11.175 8.629 1.00 92.06 257 ASN A O 1
ATOM 1946 N N . SER A 1 258 ? -4.474 -11.839 7.783 1.00 94.56 258 SER A N 1
ATOM 1947 C CA . SER A 1 258 ? -5.293 -11.191 8.810 1.00 94.56 258 SER A CA 1
ATOM 1948 C C . SER A 1 258 ? -6.602 -11.922 9.021 1.00 94.56 258 SER A C 1
ATOM 1950 O O . SER A 1 258 ? -7.119 -12.566 8.113 1.00 94.56 258 SER A O 1
ATOM 1952 N N . GLU A 1 259 ? -7.182 -11.741 10.199 1.00 95.12 259 GLU A N 1
ATOM 1953 C CA . GLU A 1 259 ? -8.568 -12.095 10.470 1.00 95.12 259 GLU A CA 1
ATOM 1954 C C . GLU A 1 259 ? -9.483 -10.882 10.249 1.00 95.12 259 GLU A C 1
ATOM 1956 O O . GLU A 1 259 ? -9.078 -9.735 10.466 1.00 95.12 259 GLU A O 1
ATOM 1961 N N . VAL A 1 260 ? -10.714 -11.144 9.806 1.00 97.44 260 VAL A N 1
ATOM 1962 C CA . VAL A 1 260 ? -11.753 -10.138 9.557 1.00 97.44 260 VAL A CA 1
ATOM 1963 C C . VAL A 1 260 ? -12.935 -10.441 10.469 1.00 97.44 260 VAL A C 1
ATOM 1965 O O . VAL A 1 260 ? -13.533 -11.508 10.353 1.00 97.44 260 VAL A O 1
ATOM 1968 N N . HIS A 1 261 ? -13.288 -9.494 11.336 1.00 97.31 261 HIS A N 1
ATOM 1969 C CA . HIS A 1 261 ? -14.355 -9.646 12.329 1.00 97.31 261 HIS A CA 1
ATOM 1970 C C . HIS A 1 261 ? -15.391 -8.525 12.166 1.00 97.31 261 HIS A C 1
ATOM 1972 O O . HIS A 1 261 ? -15.173 -7.404 12.639 1.00 97.31 261 HIS A O 1
ATOM 1978 N N . PRO A 1 262 ? -16.503 -8.777 11.450 1.00 97.06 262 PRO A N 1
ATOM 1979 C CA . PRO A 1 262 ? -17.631 -7.854 11.393 1.00 97.06 262 PRO A CA 1
ATOM 1980 C C . PRO A 1 262 ? -18.295 -7.738 12.769 1.00 97.06 262 PRO A C 1
ATOM 1982 O O . PRO A 1 262 ? -18.586 -8.744 13.411 1.00 97.06 262 PRO A O 1
ATOM 1985 N N . THR A 1 263 ? -18.566 -6.517 13.213 1.00 96.88 263 THR A N 1
ATOM 1986 C CA . THR A 1 263 ? -19.164 -6.223 14.519 1.00 96.88 263 THR A CA 1
ATOM 1987 C C . THR A 1 263 ? -19.980 -4.924 14.458 1.00 96.88 263 THR A C 1
ATOM 1989 O O . THR A 1 263 ? -20.251 -4.391 13.379 1.00 96.88 263 THR A O 1
ATOM 1992 N N . THR A 1 264 ? -20.405 -4.415 15.611 1.00 96.31 264 THR A N 1
ATOM 1993 C CA . THR A 1 264 ? -21.061 -3.109 15.762 1.00 96.31 264 THR A CA 1
ATOM 1994 C C . THR A 1 264 ? -20.294 -2.230 16.741 1.00 96.31 264 THR A C 1
ATOM 1996 O O . THR A 1 264 ? -19.491 -2.734 17.532 1.00 96.31 264 THR A O 1
ATOM 1999 N N . VAL A 1 265 ? -20.563 -0.921 16.740 1.00 94.56 265 VAL A N 1
ATOM 2000 C CA . VAL A 1 265 ? -20.012 0.027 17.733 1.00 94.56 265 VAL A CA 1
ATOM 2001 C C . VAL A 1 265 ? -20.174 -0.497 19.160 1.00 94.56 265 VAL A C 1
ATOM 2003 O O . VAL A 1 265 ? -19.197 -0.558 19.903 1.00 94.56 265 VAL A O 1
ATOM 2006 N N . GLU A 1 266 ? -21.373 -0.962 19.518 1.00 94.62 266 GLU A N 1
ATOM 2007 C CA . GLU A 1 266 ? -21.671 -1.482 20.858 1.00 94.62 266 GLU A CA 1
ATOM 2008 C C . GLU A 1 266 ? -20.780 -2.670 21.264 1.00 94.62 266 GLU A C 1
ATOM 2010 O O . GLU A 1 266 ? -20.330 -2.755 22.407 1.00 94.62 266 GLU A O 1
ATOM 2015 N N . ASN A 1 267 ? -20.475 -3.571 20.326 1.00 95.62 267 ASN A N 1
ATOM 2016 C CA . ASN A 1 267 ? -19.720 -4.796 20.599 1.00 95.62 267 ASN A CA 1
ATOM 2017 C C . ASN A 1 267 ? -18.208 -4.657 20.365 1.00 95.62 267 ASN A C 1
ATOM 2019 O O . ASN A 1 267 ? -17.452 -5.582 20.673 1.00 95.62 267 ASN A O 1
ATOM 2023 N N . THR A 1 268 ? -17.742 -3.511 19.860 1.00 94.56 268 THR A N 1
ATOM 2024 C CA . THR A 1 268 ? -16.357 -3.350 19.393 1.00 94.56 268 THR A CA 1
ATOM 2025 C C . THR A 1 268 ? -15.329 -3.578 20.500 1.00 94.56 268 THR A C 1
ATOM 2027 O O . THR A 1 268 ? -14.330 -4.249 20.269 1.00 94.56 268 THR A O 1
ATOM 2030 N N . ALA A 1 269 ? -15.565 -3.083 21.720 1.00 94.31 269 ALA A N 1
ATOM 2031 C CA . ALA A 1 269 ? -14.608 -3.255 22.819 1.00 94.31 269 ALA A CA 1
ATOM 2032 C C . ALA A 1 269 ? -14.400 -4.734 23.192 1.00 94.31 269 ALA A C 1
ATOM 2034 O O . ALA A 1 269 ? -13.268 -5.169 23.396 1.00 94.31 269 ALA A O 1
ATOM 2035 N N . ARG A 1 270 ? -15.492 -5.509 23.229 1.00 95.44 270 ARG A N 1
ATOM 2036 C CA . ARG A 1 270 ? -15.454 -6.948 23.510 1.00 95.44 270 ARG A CA 1
ATOM 2037 C C . ARG A 1 270 ? -14.763 -7.716 22.384 1.00 95.44 270 ARG A C 1
ATOM 2039 O O . ARG A 1 270 ? -13.985 -8.625 22.659 1.00 95.44 270 ARG A O 1
ATOM 2046 N N . GLU A 1 271 ? -15.040 -7.344 21.136 1.00 96.31 271 GLU A N 1
ATOM 2047 C CA . GLU A 1 271 ? -14.413 -7.964 19.967 1.00 96.31 271 GLU A CA 1
ATOM 2048 C C . GLU A 1 271 ? -12.902 -7.701 19.944 1.00 96.31 271 GLU A C 1
ATOM 2050 O O . GLU A 1 271 ? -12.113 -8.627 19.780 1.00 96.31 271 GLU A O 1
ATOM 2055 N N . LEU A 1 272 ? -12.482 -6.457 20.199 1.00 95.25 272 LEU A N 1
ATOM 2056 C CA . LEU A 1 272 ? -11.068 -6.090 20.294 1.00 95.25 272 LEU A CA 1
ATOM 2057 C C . LEU A 1 272 ? -10.343 -6.898 21.369 1.00 95.25 272 LEU A C 1
ATOM 2059 O O . LEU A 1 272 ? -9.275 -7.439 21.099 1.00 95.25 272 LEU A O 1
ATOM 2063 N N . GLU A 1 273 ? -10.920 -7.017 22.565 1.00 95.19 273 GLU A N 1
ATOM 2064 C CA . GLU A 1 273 ? -10.346 -7.825 23.642 1.00 95.19 273 GLU A CA 1
ATOM 2065 C C . GLU A 1 273 ? -10.185 -9.295 23.229 1.00 95.19 273 GLU A C 1
ATOM 2067 O O . GLU A 1 273 ? -9.112 -9.874 23.413 1.00 95.19 273 GLU A O 1
ATOM 2072 N N . ALA A 1 274 ? -11.214 -9.891 22.619 1.00 94.62 274 ALA A N 1
ATOM 2073 C CA . ALA A 1 274 ? -11.171 -11.276 22.162 1.00 94.62 274 ALA A CA 1
ATOM 2074 C C . ALA A 1 274 ? -10.093 -11.499 21.087 1.00 94.62 274 ALA A C 1
ATOM 2076 O O . ALA A 1 274 ? -9.273 -12.412 21.207 1.00 94.62 274 ALA A O 1
ATOM 2077 N N . VAL A 1 275 ? -10.063 -10.645 20.062 1.00 94.31 275 VAL A N 1
ATOM 2078 C CA . VAL A 1 275 ? -9.137 -10.755 18.927 1.00 94.31 275 VAL A CA 1
ATOM 2079 C C . VAL A 1 275 ? -7.695 -10.497 19.357 1.00 94.31 275 VAL A C 1
ATOM 2081 O O . VAL A 1 275 ? -6.794 -11.244 18.974 1.00 94.31 275 VAL A O 1
ATOM 2084 N N . ILE A 1 276 ? -7.463 -9.481 20.191 1.00 93.12 276 ILE A N 1
ATOM 2085 C CA . ILE A 1 276 ? -6.125 -9.155 20.686 1.00 93.12 276 ILE A CA 1
ATOM 2086 C C . ILE A 1 276 ? -5.604 -10.276 21.572 1.00 93.12 276 ILE A C 1
ATOM 2088 O O . ILE A 1 276 ? -4.482 -10.724 21.362 1.00 93.12 276 ILE A O 1
ATOM 2092 N N . ASN A 1 277 ? -6.397 -10.780 22.518 1.00 91.38 277 ASN A N 1
ATOM 2093 C CA . ASN A 1 277 ? -5.956 -11.877 23.380 1.00 91.38 277 ASN A CA 1
ATOM 2094 C C . ASN A 1 277 ? -5.668 -13.158 22.585 1.00 91.38 277 ASN A C 1
ATOM 2096 O O . ASN A 1 277 ? -4.732 -13.880 22.915 1.00 91.38 277 ASN A O 1
ATOM 2100 N N . LYS A 1 278 ? -6.431 -13.416 21.517 1.00 92.06 278 LYS A N 1
ATOM 2101 C CA . LYS A 1 278 ? -6.222 -14.563 20.626 1.00 92.06 278 LYS A CA 1
ATOM 2102 C C . LYS A 1 278 ? -4.935 -14.459 19.800 1.00 92.06 278 LYS A C 1
ATOM 2104 O O . LYS A 1 278 ? -4.277 -15.474 19.595 1.00 92.06 278 LYS A O 1
ATOM 2109 N N . LEU A 1 279 ? -4.613 -13.270 19.288 1.00 90.31 279 LEU A N 1
ATOM 2110 C CA . LEU A 1 279 ? -3.508 -13.050 18.342 1.00 90.31 279 LEU A CA 1
ATOM 2111 C C . LEU A 1 279 ? -2.256 -12.430 18.980 1.00 90.31 279 LEU A C 1
ATOM 2113 O O . LEU A 1 279 ? -1.295 -12.147 18.270 1.00 90.31 279 LEU A O 1
ATOM 2117 N N . THR A 1 280 ? -2.270 -12.184 20.292 1.00 86.75 280 THR A N 1
ATOM 2118 C CA . THR A 1 280 ? -1.089 -11.713 21.022 1.00 86.75 280 THR A CA 1
ATOM 2119 C C . THR A 1 280 ? -0.018 -12.793 20.980 1.00 86.75 280 THR A C 1
ATOM 2121 O O . THR A 1 280 ? -0.251 -13.910 21.443 1.00 86.75 280 THR A O 1
ATOM 2124 N N . ASP A 1 281 ? 1.164 -12.430 20.489 1.00 79.44 281 ASP A N 1
ATOM 2125 C CA . ASP A 1 281 ? 2.341 -13.283 20.581 1.00 79.44 281 ASP A CA 1
ATOM 2126 C C . ASP A 1 281 ? 3.146 -12.961 21.849 1.00 79.44 281 ASP A C 1
ATOM 2128 O O . ASP A 1 281 ? 3.264 -11.804 22.276 1.00 79.44 281 ASP A O 1
ATOM 2132 N N . PHE A 1 282 ? 3.692 -14.008 22.460 1.00 76.50 282 PHE A N 1
ATOM 2133 C CA . PHE A 1 282 ? 4.514 -13.940 23.663 1.00 76.50 282 PHE A CA 1
ATOM 2134 C C . PHE A 1 282 ? 5.928 -14.395 23.305 1.00 76.50 282 PHE A C 1
ATOM 2136 O O . PHE A 1 282 ? 6.311 -15.538 23.545 1.00 76.50 282 PHE A O 1
ATOM 2143 N N . GLY A 1 283 ? 6.688 -13.486 22.695 1.00 65.50 283 GLY A N 1
ATOM 2144 C CA . GLY A 1 283 ? 8.077 -13.721 22.305 1.00 65.50 283 GLY A CA 1
ATOM 2145 C C . GLY A 1 283 ? 9.096 -13.186 23.316 1.00 65.50 283 GLY A C 1
ATOM 2146 O O . GLY A 1 283 ? 8.757 -12.548 24.315 1.00 65.50 283 GLY A O 1
ATOM 2147 N N . ASP A 1 284 ? 10.381 -13.366 22.999 1.00 56.62 284 ASP A N 1
ATOM 2148 C CA . ASP A 1 284 ? 11.520 -12.932 23.831 1.00 56.62 284 ASP A CA 1
ATOM 2149 C C . ASP A 1 284 ? 11.579 -11.407 24.059 1.00 56.62 284 ASP A C 1
ATOM 2151 O O . ASP A 1 284 ? 12.219 -10.924 24.993 1.00 56.62 284 ASP A O 1
ATOM 2155 N N . ALA A 1 285 ? 10.908 -10.627 23.205 1.00 59.84 285 ALA A N 1
ATOM 2156 C CA . ALA A 1 285 ? 10.838 -9.168 23.277 1.00 59.84 285 ALA A CA 1
ATOM 2157 C C . ALA A 1 285 ? 9.696 -8.636 24.169 1.00 59.84 285 ALA A C 1
ATOM 2159 O O . ALA A 1 285 ? 9.566 -7.414 24.299 1.00 59.84 285 ALA A O 1
ATOM 2160 N N . GLY A 1 286 ? 8.894 -9.527 24.766 1.00 71.62 286 GLY A N 1
ATOM 2161 C CA . GLY A 1 286 ? 7.703 -9.207 25.551 1.00 71.62 286 GLY A CA 1
ATOM 2162 C C . GLY A 1 286 ? 6.395 -9.483 24.803 1.00 71.62 286 GLY A C 1
ATOM 2163 O O . GLY A 1 286 ? 6.366 -10.182 23.791 1.00 71.62 286 GLY A O 1
ATOM 2164 N N . ARG A 1 287 ? 5.296 -8.925 25.324 1.00 77.75 287 ARG A N 1
ATOM 2165 C CA . ARG A 1 287 ? 3.960 -9.024 24.726 1.00 77.75 287 ARG A CA 1
ATOM 2166 C C . ARG A 1 287 ? 3.912 -8.218 23.426 1.00 77.75 287 ARG A C 1
ATOM 2168 O O . ARG A 1 287 ? 4.110 -7.005 23.451 1.00 77.75 287 ARG A O 1
ATOM 2175 N N . ALA A 1 288 ? 3.615 -8.871 22.307 1.00 82.00 288 ALA A N 1
ATOM 2176 C CA . ALA A 1 288 ? 3.433 -8.216 21.019 1.00 82.00 288 ALA A CA 1
ATOM 2177 C C . ALA A 1 288 ? 1.950 -8.243 20.633 1.00 82.00 288 ALA A C 1
ATOM 2179 O O . ALA A 1 288 ? 1.404 -9.286 20.274 1.00 82.00 288 ALA A O 1
ATOM 2180 N N . LEU A 1 289 ? 1.287 -7.085 20.719 1.00 89.12 289 LEU A N 1
ATOM 2181 C CA . LEU A 1 289 ? -0.088 -6.956 20.239 1.00 89.12 289 LEU A CA 1
ATOM 2182 C C . LEU A 1 289 ? -0.134 -7.075 18.705 1.00 89.12 289 LEU A C 1
ATOM 2184 O O . LEU A 1 289 ? 0.784 -6.571 18.043 1.00 89.12 289 LEU A O 1
ATOM 2188 N N . PRO A 1 290 ? -1.191 -7.692 18.143 1.00 91.38 290 PRO A N 1
ATOM 2189 C CA . PRO A 1 290 ? -1.401 -7.743 16.700 1.00 91.38 290 PRO A CA 1
ATOM 2190 C C . PRO A 1 290 ? -1.602 -6.339 16.114 1.00 91.38 290 PRO A C 1
ATOM 2192 O O . PRO A 1 290 ? -1.998 -5.403 16.810 1.00 91.38 290 PRO A O 1
ATOM 2195 N N . ASP A 1 291 ? -1.393 -6.204 14.808 1.00 91.75 291 ASP A N 1
ATOM 2196 C CA . ASP A 1 291 ? -1.726 -4.980 14.080 1.00 91.75 291 ASP A CA 1
ATOM 2197 C C . ASP A 1 291 ? -3.236 -4.924 13.836 1.00 91.75 291 ASP A C 1
ATOM 2199 O O . ASP A 1 291 ? -3.778 -5.701 13.041 1.00 91.75 291 ASP A O 1
ATOM 2203 N N . VAL A 1 292 ? -3.921 -3.995 14.506 1.00 94.94 292 VAL A N 1
ATOM 2204 C CA . VAL A 1 292 ? -5.384 -3.873 14.480 1.00 94.94 292 VAL A CA 1
ATOM 2205 C C . VAL A 1 292 ? -5.817 -2.610 13.741 1.00 94.94 292 VAL A C 1
ATOM 2207 O O . VAL A 1 292 ? -5.297 -1.520 13.969 1.00 94.94 292 VAL A O 1
ATOM 2210 N N . HIS A 1 293 ? -6.794 -2.759 12.850 1.00 95.38 293 HIS A N 1
ATOM 2211 C CA . HIS A 1 293 ? -7.447 -1.668 12.132 1.00 95.38 293 HIS A CA 1
ATOM 2212 C C . HIS A 1 293 ? -8.960 -1.774 12.337 1.00 95.38 293 HIS A C 1
ATOM 2214 O O . HIS A 1 293 ? -9.519 -2.866 12.218 1.00 95.38 293 HIS A O 1
ATOM 2220 N N . LEU A 1 294 ? -9.624 -0.653 12.609 1.00 95.38 294 LEU A N 1
ATOM 2221 C CA . LEU A 1 294 ? -11.085 -0.563 12.640 1.00 95.38 294 LEU A CA 1
ATOM 2222 C C . LEU A 1 294 ? -11.582 0.172 11.401 1.00 95.38 294 LEU A C 1
ATOM 2224 O O . LEU A 1 294 ? -11.140 1.283 11.110 1.00 95.38 294 LEU A O 1
ATOM 2228 N N . LEU A 1 295 ? -12.528 -0.432 10.692 1.00 95.12 295 LEU A N 1
ATOM 2229 C CA . LEU A 1 295 ? -13.258 0.221 9.612 1.00 95.12 295 LEU A CA 1
ATOM 2230 C C . LEU A 1 295 ? -14.562 0.793 10.169 1.00 95.12 295 LEU A C 1
ATOM 2232 O O . LEU A 1 295 ? -15.388 0.031 10.671 1.00 95.12 295 LEU A O 1
ATOM 2236 N N . VAL A 1 296 ? -14.742 2.112 10.064 1.00 91.12 296 VAL A N 1
ATOM 2237 C CA . VAL A 1 296 ? -15.907 2.846 10.592 1.00 91.12 296 VAL A CA 1
ATOM 2238 C C . VAL A 1 296 ? -16.399 3.815 9.521 1.00 91.12 296 VAL A C 1
ATOM 2240 O O . VAL A 1 296 ? -15.674 4.738 9.138 1.00 91.12 296 VAL A O 1
ATOM 2243 N N . GLY A 1 297 ? -17.597 3.589 8.979 1.00 88.50 297 GLY A N 1
ATOM 2244 C CA . GLY A 1 297 ? -18.074 4.314 7.799 1.00 88.50 297 GLY A CA 1
ATOM 2245 C C . GLY A 1 297 ? -17.063 4.233 6.645 1.00 88.50 297 GLY A C 1
ATOM 2246 O O . GLY A 1 297 ? -16.795 3.144 6.131 1.00 88.50 297 GLY A O 1
ATOM 2247 N N . ALA A 1 298 ? -16.485 5.378 6.264 1.00 85.19 298 ALA A N 1
ATOM 2248 C CA . ALA A 1 298 ? -15.429 5.517 5.250 1.00 85.19 298 ALA A CA 1
ATOM 2249 C C . ALA A 1 298 ? -14.028 5.816 5.823 1.00 85.19 298 ALA A C 1
ATOM 2251 O O . ALA A 1 298 ? -13.142 6.249 5.087 1.00 85.19 298 ALA A O 1
ATOM 2252 N N . ARG A 1 299 ? -13.813 5.593 7.126 1.00 87.06 299 ARG A N 1
ATOM 2253 C CA . ARG A 1 299 ? -12.538 5.831 7.820 1.00 87.06 299 ARG A CA 1
ATOM 2254 C C . ARG A 1 299 ? -11.877 4.520 8.242 1.00 87.06 299 ARG A C 1
ATOM 2256 O O . ARG A 1 299 ? -12.559 3.574 8.639 1.00 87.06 299 ARG A O 1
ATOM 2263 N N . ILE A 1 300 ? -10.546 4.483 8.174 1.00 91.06 300 ILE A N 1
ATOM 2264 C CA . ILE A 1 300 ? -9.725 3.386 8.701 1.00 91.06 300 ILE A CA 1
ATOM 2265 C C . ILE A 1 300 ? -8.972 3.915 9.916 1.00 91.06 300 ILE A C 1
ATOM 2267 O O . ILE A 1 300 ? -8.032 4.692 9.780 1.00 91.06 300 ILE A O 1
ATOM 2271 N N . VAL A 1 301 ? -9.373 3.487 11.106 1.00 90.88 301 VAL A N 1
ATOM 2272 C CA . VAL A 1 301 ? -8.659 3.808 12.342 1.00 90.88 301 VAL A CA 1
ATOM 2273 C C . VAL A 1 301 ? -7.544 2.788 12.522 1.00 90.88 301 VAL A C 1
ATOM 2275 O O . VAL A 1 301 ? -7.802 1.591 12.666 1.00 90.88 301 VAL A O 1
ATOM 2278 N N . ASN A 1 302 ? -6.300 3.258 12.515 1.00 90.81 302 ASN A N 1
ATOM 2279 C CA . ASN A 1 302 ? -5.141 2.420 12.782 1.00 90.81 302 ASN A CA 1
ATOM 2280 C C . ASN A 1 302 ? -4.863 2.371 14.290 1.00 90.81 302 ASN A C 1
ATOM 2282 O O . ASN A 1 302 ? -4.484 3.376 14.885 1.00 90.81 302 ASN A O 1
ATOM 2286 N N . LEU A 1 303 ? -5.035 1.194 14.888 1.00 91.88 303 LEU A N 1
ATOM 2287 C CA . LEU A 1 303 ? -4.747 0.922 16.299 1.00 91.88 303 LEU A CA 1
ATOM 2288 C C . LEU A 1 303 ? -3.426 0.156 16.483 1.00 91.88 303 LEU A C 1
ATOM 2290 O O . LEU A 1 303 ? -3.096 -0.274 17.588 1.00 91.88 303 LEU A O 1
ATOM 2294 N N . SER A 1 304 ? -2.674 -0.038 15.398 1.00 87.69 304 SER A N 1
ATOM 2295 C CA . SER A 1 304 ? -1.356 -0.672 15.420 1.00 87.69 304 SER A CA 1
ATOM 2296 C C . SER A 1 304 ? -0.331 0.265 16.063 1.00 87.69 304 SER A C 1
ATOM 2298 O O . SER A 1 304 ? -0.421 1.481 15.918 1.00 87.69 304 SER A O 1
ATOM 2300 N N . GLY A 1 305 ? 0.675 -0.297 16.736 1.00 84.06 305 GLY A N 1
ATOM 2301 C CA . GLY A 1 305 ? 1.753 0.479 17.373 1.00 84.06 305 GLY A CA 1
ATOM 2302 C C . GLY A 1 305 ? 1.486 0.893 18.824 1.00 84.06 305 GLY A C 1
ATOM 2303 O O . GLY A 1 305 ? 2.351 1.510 19.444 1.00 84.06 305 GLY A O 1
ATOM 2304 N N . LEU A 1 306 ? 0.329 0.527 19.379 1.00 87.56 306 LEU A N 1
ATOM 2305 C CA . LEU A 1 306 ? 0.041 0.628 20.810 1.00 87.56 306 LEU A CA 1
ATOM 2306 C C . LEU A 1 306 ? 0.664 -0.549 21.574 1.00 87.56 306 LEU A C 1
ATOM 2308 O O . LEU A 1 306 ? 0.818 -1.645 21.030 1.00 87.56 306 LEU A O 1
ATOM 2312 N N . ALA A 1 307 ? 1.034 -0.309 22.833 1.00 84.88 307 ALA A N 1
ATOM 2313 C CA . ALA A 1 307 ? 1.753 -1.283 23.653 1.00 84.88 307 ALA A CA 1
ATOM 2314 C C . ALA A 1 307 ? 0.810 -2.173 24.476 1.00 84.88 307 ALA A C 1
ATOM 2316 O O . ALA A 1 307 ? 1.100 -3.349 24.675 1.00 84.88 307 ALA A O 1
ATOM 2317 N N . GLU A 1 308 ? -0.327 -1.628 24.924 1.00 88.44 308 GLU A N 1
ATOM 2318 C CA . GLU A 1 308 ? -1.240 -2.302 25.854 1.00 88.44 308 GLU A CA 1
ATOM 2319 C C . GLU A 1 308 ? -2.691 -2.327 25.361 1.00 88.44 308 GLU A C 1
ATOM 2321 O O . GLU A 1 308 ? -3.169 -1.398 24.707 1.00 88.44 308 GLU A O 1
ATOM 2326 N N . LEU A 1 309 ? -3.425 -3.382 25.733 1.00 90.31 309 LEU A N 1
ATOM 2327 C CA . LEU A 1 309 ? -4.834 -3.573 25.360 1.00 90.31 309 LEU A CA 1
ATOM 2328 C C . LEU A 1 309 ? -5.717 -2.397 25.805 1.00 90.31 309 LEU A C 1
ATOM 2330 O O . LEU A 1 309 ? -6.586 -1.952 25.059 1.00 90.31 309 LEU A O 1
ATOM 2334 N N . GLU A 1 310 ? -5.479 -1.867 27.004 1.00 91.25 310 GLU A N 1
ATOM 2335 C CA . GLU A 1 310 ? -6.237 -0.732 27.540 1.00 91.25 310 GLU A CA 1
ATOM 2336 C C . GLU A 1 310 ? -6.103 0.515 26.658 1.00 91.25 310 GLU A C 1
ATOM 2338 O O . GLU A 1 310 ? -7.087 1.216 26.426 1.00 91.25 310 GLU A O 1
ATOM 2343 N N . GLN A 1 311 ? -4.909 0.753 26.102 1.00 91.38 311 GLN A N 1
ATOM 2344 C CA . GLN A 1 311 ? -4.654 1.864 25.183 1.00 91.38 311 GLN A CA 1
ATOM 2345 C C . GLN A 1 311 ? -5.440 1.676 23.881 1.00 91.38 311 GLN A C 1
ATOM 2347 O O . GLN A 1 311 ? -6.036 2.628 23.376 1.00 91.38 311 GLN A O 1
ATOM 2352 N N . VAL A 1 312 ? -5.484 0.441 23.364 1.00 92.81 312 VAL A N 1
ATOM 2353 C CA . VAL A 1 312 ? -6.241 0.092 22.153 1.00 92.81 312 VAL A CA 1
ATOM 2354 C C . VAL A 1 312 ? -7.736 0.326 22.357 1.00 92.81 312 VAL A C 1
ATOM 2356 O O . VAL A 1 312 ? -8.377 0.982 21.536 1.00 92.81 312 VAL A O 1
ATOM 2359 N N . ILE A 1 313 ? -8.292 -0.161 23.470 1.00 93.88 313 ILE A N 1
ATOM 2360 C CA . ILE A 1 313 ? -9.713 0.003 23.798 1.00 93.88 313 ILE A CA 1
ATOM 2361 C C . ILE A 1 313 ? -10.058 1.479 24.011 1.00 93.88 313 ILE A C 1
ATOM 2363 O O . ILE A 1 313 ? -11.100 1.931 23.538 1.00 93.88 313 ILE A O 1
ATOM 2367 N N . ALA A 1 314 ? -9.214 2.237 24.713 1.00 91.69 314 ALA A N 1
ATOM 2368 C CA . ALA A 1 314 ? -9.453 3.654 24.960 1.00 91.69 314 ALA A CA 1
ATOM 2369 C C . ALA A 1 314 ? -9.470 4.465 23.659 1.00 91.69 314 ALA A C 1
ATOM 2371 O O . ALA A 1 314 ? -10.403 5.235 23.435 1.00 91.69 314 ALA A O 1
ATOM 2372 N N . LEU A 1 315 ? -8.494 4.242 22.772 1.00 90.81 315 LEU A N 1
ATOM 2373 C CA . LEU A 1 315 ? -8.452 4.918 21.479 1.00 90.81 315 LEU A CA 1
ATOM 2374 C C . LEU A 1 315 ? -9.655 4.533 20.609 1.00 90.81 315 LEU A C 1
ATOM 2376 O O . LEU A 1 315 ? -10.311 5.412 20.059 1.00 90.81 315 LEU A O 1
ATOM 2380 N N . ALA A 1 316 ? -9.998 3.243 20.545 1.00 93.12 316 ALA A N 1
ATOM 2381 C CA . ALA A 1 316 ? -11.176 2.779 19.820 1.00 93.12 316 ALA A CA 1
ATOM 2382 C C . ALA A 1 316 ? -12.463 3.443 20.328 1.00 93.12 316 ALA A C 1
ATOM 2384 O O . ALA A 1 316 ? -13.261 3.914 19.525 1.00 93.12 316 ALA A O 1
ATOM 2385 N N . LYS A 1 317 ? -12.656 3.533 21.650 1.00 92.06 317 LYS A N 1
ATOM 2386 C CA . LYS A 1 317 ? -13.822 4.211 22.234 1.00 92.06 317 LYS A CA 1
ATOM 2387 C C . LYS A 1 317 ? -13.898 5.666 21.788 1.00 92.06 317 LYS A C 1
ATOM 2389 O O . LYS A 1 317 ? -14.950 6.069 21.309 1.00 92.06 317 LYS A O 1
ATOM 2394 N N . THR A 1 318 ? -12.794 6.409 21.870 1.00 89.69 318 THR A N 1
ATOM 2395 C CA . THR A 1 318 ? -12.766 7.820 21.461 1.00 89.69 318 THR A CA 1
ATOM 2396 C C . THR A 1 318 ? -13.089 8.022 19.983 1.00 89.69 318 THR A C 1
ATOM 2398 O O . THR A 1 318 ? -13.811 8.951 19.633 1.00 89.69 318 THR A O 1
ATOM 2401 N N . GLU A 1 319 ? -12.628 7.137 19.101 1.00 87.56 319 GLU A N 1
ATOM 2402 C CA . GLU A 1 319 ? -12.946 7.228 17.667 1.00 87.56 319 GLU A CA 1
ATOM 2403 C C . GLU A 1 319 ? -14.423 6.933 17.356 1.00 87.56 319 GLU A C 1
ATOM 2405 O O . GLU A 1 319 ? -14.959 7.402 16.346 1.00 87.56 319 GLU A O 1
ATOM 2410 N N . LEU A 1 320 ? -15.083 6.177 18.237 1.00 90.81 320 LEU A N 1
ATOM 2411 C CA . LEU A 1 320 ? -16.469 5.738 18.104 1.00 90.81 320 LEU A CA 1
ATOM 2412 C C . LEU A 1 320 ? -17.472 6.581 18.903 1.00 90.81 320 LEU A C 1
ATOM 2414 O O . LEU A 1 320 ? -18.670 6.354 18.761 1.00 90.81 320 LEU A O 1
ATOM 2418 N N . GLU A 1 321 ? -17.026 7.570 19.688 1.00 88.50 321 GLU A N 1
ATOM 2419 C CA . GLU A 1 321 ? -17.879 8.386 20.577 1.00 88.50 321 GLU A CA 1
ATOM 2420 C C . GLU A 1 321 ? -19.089 9.019 19.865 1.00 88.50 321 GLU A C 1
ATOM 2422 O O . GLU A 1 321 ? -20.156 9.147 20.459 1.00 88.50 321 GLU A O 1
ATOM 2427 N N . ASN A 1 322 ? -18.939 9.374 18.584 1.00 85.75 322 ASN A N 1
ATOM 2428 C CA . ASN A 1 322 ? -19.988 10.010 17.777 1.00 85.75 322 ASN A CA 1
ATOM 2429 C C . ASN A 1 322 ? -20.719 9.044 16.824 1.00 85.75 322 ASN A C 1
ATOM 2431 O O . ASN A 1 322 ? -21.506 9.490 15.991 1.00 85.75 322 ASN A O 1
ATOM 2435 N N . SER A 1 323 ? -20.434 7.742 16.902 1.00 88.75 323 SER A N 1
ATOM 2436 C CA . SER A 1 323 ? -21.004 6.720 16.012 1.00 88.75 323 SER A CA 1
ATOM 2437 C C . SER A 1 323 ? -22.253 6.093 16.637 1.00 88.75 323 SER A C 1
ATOM 2439 O O . SER A 1 323 ? -22.363 5.976 17.860 1.00 88.75 323 SER A O 1
ATOM 2441 N N . ALA A 1 324 ? -23.216 5.672 15.816 1.00 90.88 324 ALA A N 1
ATOM 2442 C CA . ALA A 1 324 ? -24.426 5.032 16.334 1.00 90.88 324 ALA A CA 1
ATOM 2443 C C . ALA A 1 324 ? -24.106 3.625 16.863 1.00 90.88 324 ALA A C 1
ATOM 2445 O O . ALA A 1 324 ? -23.380 2.876 16.222 1.00 90.88 324 ALA A O 1
ATOM 2446 N N . ALA A 1 325 ? -24.700 3.210 17.987 1.00 91.50 325 ALA A N 1
ATOM 2447 C CA . ALA A 1 325 ? -24.420 1.903 18.605 1.00 91.50 325 ALA A CA 1
ATOM 2448 C C . ALA A 1 325 ? -24.594 0.699 17.646 1.00 91.50 325 ALA A C 1
ATOM 2450 O O . ALA A 1 325 ? -23.866 -0.292 17.743 1.00 91.50 325 ALA A O 1
ATOM 2451 N N . SER A 1 326 ? -25.536 0.804 16.703 1.00 92.25 326 SER A N 1
ATOM 2452 C CA . SER A 1 326 ? -25.843 -0.204 15.682 1.00 92.25 326 SER A CA 1
ATOM 2453 C C . SER A 1 326 ? -25.017 -0.086 14.395 1.00 92.25 326 SER A C 1
ATOM 2455 O O . SER A 1 326 ? -25.185 -0.915 13.498 1.00 92.25 326 SER A O 1
ATOM 2457 N N . GLU A 1 327 ? -24.157 0.927 14.267 1.00 93.75 327 GLU A N 1
ATOM 2458 C CA . GLU A 1 327 ? -23.332 1.131 13.078 1.00 93.75 327 GLU A CA 1
ATOM 2459 C C . GLU A 1 327 ? -22.389 -0.060 12.873 1.00 93.75 327 GLU A C 1
ATOM 2461 O O . GLU A 1 327 ? -21.763 -0.554 13.818 1.00 93.75 327 GLU A O 1
ATOM 2466 N N . LYS A 1 328 ? -22.325 -0.543 11.626 1.00 94.75 328 LYS A N 1
ATOM 2467 C CA . LYS A 1 328 ? -21.495 -1.687 11.243 1.00 94.75 328 LYS A CA 1
ATOM 2468 C C . LYS A 1 328 ? -20.024 -1.291 11.263 1.00 94.75 328 LYS A C 1
ATOM 2470 O O . LYS A 1 328 ? -19.620 -0.333 10.606 1.00 94.75 328 LYS A O 1
ATOM 2475 N N . ILE A 1 329 ? -19.227 -2.099 11.945 1.00 95.75 329 ILE A N 1
ATOM 2476 C CA . ILE A 1 329 ? -17.777 -1.962 12.035 1.00 95.75 329 ILE A CA 1
ATOM 2477 C C . ILE A 1 329 ? -17.130 -3.250 11.556 1.00 95.75 329 ILE A C 1
ATOM 2479 O O . ILE A 1 329 ? -17.703 -4.333 11.664 1.00 95.75 329 ILE A O 1
ATOM 2483 N N . VAL A 1 330 ? -15.911 -3.143 11.041 1.00 97.69 330 VAL A N 1
ATOM 2484 C CA . VAL A 1 330 ? -15.082 -4.316 10.765 1.00 97.69 330 VAL A CA 1
ATOM 2485 C C . VAL A 1 330 ? -13.746 -4.164 11.472 1.00 97.69 330 VAL A C 1
ATOM 2487 O O . VAL A 1 330 ? -13.035 -3.186 11.245 1.00 97.69 330 VAL A O 1
ATOM 2490 N N . VAL A 1 331 ? -13.394 -5.142 12.305 1.00 97.50 331 VAL A N 1
ATOM 2491 C CA . VAL A 1 331 ? -12.053 -5.265 12.881 1.00 97.50 331 VAL A CA 1
ATOM 2492 C C . VAL A 1 331 ? -11.201 -6.101 11.931 1.00 97.50 331 VAL A C 1
ATOM 2494 O O . VAL A 1 331 ? -11.579 -7.213 11.563 1.00 97.50 331 VAL A O 1
ATOM 2497 N N . ILE A 1 332 ? -10.045 -5.578 11.535 1.00 97.12 332 ILE A N 1
ATOM 2498 C CA . ILE A 1 332 ? -9.024 -6.320 10.791 1.00 97.12 332 ILE A CA 1
ATOM 2499 C C . ILE A 1 332 ? -7.805 -6.444 11.689 1.00 97.12 332 ILE A C 1
ATOM 2501 O O . ILE A 1 332 ? -7.209 -5.432 12.054 1.00 97.12 332 ILE A O 1
ATOM 2505 N N . ALA A 1 333 ? -7.426 -7.673 12.026 1.00 95.88 333 ALA A N 1
ATOM 2506 C CA . ALA A 1 333 ? -6.299 -7.937 12.910 1.00 95.88 333 ALA A CA 1
ATOM 2507 C C . ALA A 1 333 ? -5.282 -8.853 12.238 1.00 95.88 333 ALA A C 1
ATOM 2509 O O . ALA A 1 333 ? -5.630 -9.921 11.737 1.00 95.88 333 ALA A O 1
ATOM 2510 N N . SER A 1 334 ? -4.022 -8.427 12.223 1.00 92.62 334 SER A N 1
ATOM 2511 C CA . SER A 1 334 ? -2.914 -9.190 11.645 1.00 92.62 334 SER A CA 1
ATOM 2512 C C . SER A 1 334 ? -1.986 -9.639 12.769 1.00 92.62 334 SER A C 1
ATOM 2514 O O . SER A 1 334 ? -1.536 -8.777 13.527 1.00 92.62 334 SER A O 1
ATOM 2516 N N . PRO A 1 335 ? -1.699 -10.943 12.911 1.00 88.12 335 PRO A N 1
ATOM 2517 C CA . PRO A 1 335 ? -0.654 -11.387 13.827 1.00 88.12 335 PRO A CA 1
ATOM 2518 C C . PRO A 1 335 ? 0.696 -10.785 13.406 1.00 88.12 335 PRO A C 1
ATOM 2520 O O . PRO A 1 335 ? 0.911 -10.536 12.214 1.00 88.12 335 PRO A O 1
ATOM 2523 N N . LYS A 1 336 ? 1.561 -10.526 14.390 1.00 79.31 336 LYS A N 1
ATOM 2524 C CA . LYS A 1 336 ? 2.931 -10.050 14.160 1.00 79.31 336 LYS A CA 1
ATOM 2525 C C . LYS A 1 336 ? 3.886 -11.184 13.813 1.00 79.31 336 LYS A C 1
ATOM 2527 O O . LYS A 1 336 ? 3.592 -12.338 14.191 1.00 79.31 336 LYS A O 1
#

Sequence (336 aa):
RFSLTPTCAANLLGIVPDDAFAKGNYEAAKLAFKPLAEKLGVSVEEAARKVLEISCKKVEKQIEELIAEYNLDRATVELVGGGGGAASLILFTGTLMNLPARLAKKAEVISTIGVALAMVRDTVERNIANPTPEQILQVRREASDAVIKIGALPESVEVQIEVDTRRSIVRATAFGTTELKQKDDSTKVGGFEGANIAAARSLKTDESNVVLSAETDGFYVFTQEILTKTFLGLFTNKRLAVRVVDKTGVVRLQRSNSEVHPTTVENTARELEAVINKLTDFGDAGRALPDVHLLVGARIVNLSGLAELEQVIALAKTELENSAASEKIVVIASPK

Foldseek 3Di:
DDDQDLLLLCLLLVQFDPPALSHDDNVVSLVVQVVVCVVVVHHSNVSSVVRLCVVQVVVLVVVVVVCVVVVPDQLQDEAEAAARCRSSHFSVNCVVVVHHYDYDDPRNCVVVVCVLWPKQKDKFKDQAAPDDLVRLVVNQVVRLVVSVVVAFDSVFKAWDWAQDNVRSMIMIMIIGTHPSPPPPPPQLPDFPRLLLVLVCVSNVHDSVQWDQPDDAQFWTKIWHWDWDQPDVRPDTDIAIWIFIATSNNRTDDTDGHKDKDKDFLQCVLVVLVVRQVVQWDQDPVGTATWFKWKDFNNDIHTLPNDDDSNSSSSVSCVVCVPPDRGGMMMMITGRD

Radius of gyration: 23.99 Å; chains: 1; bounding box: 56×57×68 Å